Protein AF-A0A4P9W0Y9-F1 (afdb_monomer_lite)

Structure (mmCIF, N/CA/C/O backbone):
data_AF-A0A4P9W0Y9-F1
#
_entry.id   AF-A0A4P9W0Y9-F1
#
loop_
_atom_site.group_PDB
_atom_site.id
_atom_site.type_symbol
_atom_site.label_atom_id
_atom_site.label_alt_id
_atom_site.label_comp_id
_atom_site.label_asym_id
_atom_site.label_entity_id
_atom_site.label_seq_id
_atom_site.pdbx_PDB_ins_code
_atom_site.Cartn_x
_atom_site.Cartn_y
_atom_site.Cartn_z
_atom_site.occupancy
_atom_site.B_iso_or_equiv
_atom_site.auth_seq_id
_atom_site.auth_comp_id
_atom_site.auth_asym_id
_atom_site.auth_atom_id
_atom_site.pdbx_PDB_model_num
ATOM 1 N N . MET A 1 1 ? -17.811 -5.560 20.578 1.00 63.72 1 MET A N 1
ATOM 2 C CA . MET A 1 1 ? -18.167 -4.157 20.887 1.00 63.72 1 MET A CA 1
ATOM 3 C C . MET A 1 1 ? -17.245 -3.678 21.987 1.00 63.72 1 MET A C 1
ATOM 5 O O . MET A 1 1 ? -17.112 -4.399 22.968 1.00 63.72 1 MET A O 1
ATOM 9 N N . ALA A 1 2 ? -16.606 -2.527 21.801 1.00 74.81 2 ALA A N 1
ATOM 10 C CA . ALA A 1 2 ? -15.690 -1.937 22.777 1.00 74.81 2 ALA A CA 1
ATOM 11 C C . ALA A 1 2 ? -16.352 -0.726 23.448 1.00 74.81 2 ALA A C 1
ATOM 13 O O . ALA A 1 2 ? -17.128 -0.011 22.804 1.00 74.81 2 ALA A O 1
ATOM 14 N N . SER A 1 3 ? -16.087 -0.520 24.737 1.00 77.88 3 SER A N 1
ATOM 15 C CA . SER A 1 3 ? -16.470 0.711 25.436 1.00 77.88 3 SER A CA 1
ATOM 16 C C . SER A 1 3 ? -15.472 1.839 25.148 1.00 77.88 3 SER A C 1
ATOM 18 O O . SER A 1 3 ? -14.355 1.589 24.696 1.00 77.88 3 SER A O 1
ATOM 20 N N . ASN A 1 4 ? -15.838 3.083 25.466 1.00 73.31 4 ASN A N 1
ATOM 21 C CA . ASN A 1 4 ? -14.920 4.226 25.373 1.00 73.31 4 ASN A CA 1
ATOM 22 C C . ASN A 1 4 ? -13.627 4.036 26.175 1.00 73.31 4 ASN A C 1
ATOM 24 O O . ASN A 1 4 ? -12.556 4.416 25.707 1.00 73.31 4 ASN A O 1
ATOM 28 N N . ALA A 1 5 ? -13.721 3.422 27.358 1.00 76.19 5 ALA A N 1
ATOM 29 C CA . ALA A 1 5 ? -12.563 3.096 28.186 1.00 76.19 5 ALA A CA 1
ATOM 30 C C . ALA A 1 5 ? -11.637 2.088 27.504 1.00 76.19 5 ALA A C 1
ATOM 32 O O . ALA A 1 5 ? -10.424 2.288 27.505 1.00 76.19 5 ALA A O 1
ATOM 33 N N . ASP A 1 6 ? -12.203 1.069 26.854 1.00 78.75 6 ASP A N 1
ATOM 34 C CA . ASP A 1 6 ? -11.417 0.075 26.119 1.00 78.75 6 ASP A CA 1
ATOM 35 C C . ASP A 1 6 ? -10.697 0.713 24.923 1.00 78.75 6 ASP A C 1
ATOM 37 O O . ASP A 1 6 ? -9.508 0.477 24.715 1.00 78.75 6 ASP A O 1
ATOM 41 N N . VAL A 1 7 ? -11.394 1.561 24.157 1.00 73.25 7 VAL A N 1
ATOM 42 C CA . VAL A 1 7 ? -10.823 2.246 22.983 1.00 73.25 7 VAL A CA 1
ATOM 43 C C . VAL A 1 7 ? -9.736 3.241 23.396 1.00 73.25 7 VAL A C 1
ATOM 45 O O . VAL A 1 7 ? -8.671 3.277 22.778 1.00 73.25 7 VAL A O 1
ATOM 48 N N . ALA A 1 8 ? -9.962 4.023 24.453 1.00 76.12 8 ALA A N 1
ATOM 49 C CA . ALA A 1 8 ? -8.981 4.974 24.972 1.00 76.12 8 ALA A CA 1
ATOM 50 C C . ALA A 1 8 ? -7.718 4.271 25.482 1.00 76.12 8 ALA A C 1
ATOM 52 O O . ALA A 1 8 ? -6.606 4.682 25.156 1.00 76.12 8 ALA A O 1
ATOM 53 N N . ALA A 1 9 ? -7.884 3.176 26.228 1.00 77.62 9 ALA A N 1
ATOM 54 C CA . ALA A 1 9 ? -6.766 2.393 26.742 1.00 77.62 9 ALA A CA 1
ATOM 55 C C . ALA A 1 9 ? -5.921 1.773 25.616 1.00 77.62 9 ALA A C 1
ATOM 57 O O . ALA A 1 9 ? -4.702 1.706 25.735 1.00 77.62 9 ALA A O 1
ATOM 58 N N . GLN A 1 10 ? -6.552 1.350 24.516 1.00 78.12 10 GLN A N 1
ATOM 59 C CA . GLN A 1 10 ? -5.862 0.718 23.385 1.00 78.12 10 GLN A CA 1
ATOM 60 C C . GLN A 1 10 ? -5.198 1.714 22.430 1.00 78.12 10 GLN A C 1
ATOM 62 O O . GLN A 1 10 ? -4.187 1.385 21.816 1.00 78.12 10 GLN A O 1
ATOM 67 N N . THR A 1 11 ? -5.760 2.913 22.277 1.00 75.50 11 THR A N 1
ATOM 68 C CA . THR A 1 11 ? -5.254 3.923 21.330 1.00 75.50 11 THR A CA 1
ATOM 69 C C . THR A 1 11 ? -4.395 5.000 21.991 1.00 75.50 11 THR A C 1
ATOM 71 O O . THR A 1 11 ? -3.759 5.784 21.292 1.00 75.50 11 THR A O 1
ATOM 74 N N . GLY A 1 12 ? -4.394 5.081 23.326 1.00 75.62 12 GLY A N 1
ATOM 75 C CA . GLY A 1 12 ? -3.785 6.186 24.071 1.00 75.62 12 GLY A CA 1
ATOM 76 C C . GLY A 1 12 ? -4.521 7.519 23.895 1.00 75.62 12 GLY A C 1
ATOM 77 O O . GLY A 1 12 ? -4.052 8.550 24.377 1.00 75.62 12 GLY A O 1
ATOM 78 N N . ALA A 1 13 ? -5.670 7.523 23.211 1.00 73.12 13 ALA A N 1
ATOM 79 C CA . ALA A 1 13 ? -6.476 8.717 23.043 1.00 73.12 13 ALA A CA 1
ATOM 80 C C . ALA A 1 13 ? -7.096 9.129 24.382 1.00 73.12 13 ALA A C 1
ATOM 82 O O . ALA A 1 13 ? -7.569 8.301 25.164 1.00 73.12 13 ALA A O 1
ATOM 83 N N . LEU A 1 14 ? -7.133 10.438 24.636 1.00 68.88 14 LEU A N 1
ATOM 84 C CA . LEU A 1 14 ? -7.805 10.971 25.813 1.00 68.88 14 LEU A CA 1
ATOM 85 C C . LEU A 1 14 ? -9.282 10.565 25.775 1.00 68.88 14 LEU A C 1
ATOM 87 O O . LEU A 1 14 ? -9.993 10.882 24.822 1.00 68.88 14 LEU A O 1
ATOM 91 N N . LEU A 1 15 ? -9.755 9.932 26.851 1.00 64.31 15 LEU A N 1
ATOM 92 C CA . LEU A 1 15 ? -11.164 9.572 27.050 1.00 64.31 15 LEU A CA 1
ATOM 93 C C . LEU A 1 15 ? -12.114 10.735 26.728 1.00 64.31 15 LEU A C 1
ATOM 95 O O . LEU A 1 15 ? -13.162 10.528 26.132 1.00 64.31 15 LEU A O 1
ATOM 99 N N . GLN A 1 16 ? -11.719 11.969 27.056 1.00 62.56 16 GLN A N 1
ATOM 100 C CA . GLN A 1 16 ? -12.485 13.180 26.751 1.00 62.56 16 GLN A CA 1
ATOM 101 C C . GLN A 1 16 ? -12.609 13.476 25.248 1.00 62.56 16 GLN A C 1
ATOM 103 O O . GLN A 1 16 ? -13.644 13.982 24.825 1.00 62.56 16 GLN A O 1
ATOM 108 N N . LEU A 1 17 ? -11.599 13.149 24.435 1.00 63.00 17 LEU A N 1
ATOM 109 C CA . LEU A 1 17 ? -11.653 13.309 22.978 1.00 63.00 17 LEU A CA 1
ATOM 110 C C . LEU A 1 17 ? -12.582 12.268 22.345 1.00 63.00 17 LEU A C 1
ATOM 112 O O . LEU A 1 17 ? -13.358 12.619 21.462 1.00 63.00 17 LEU A O 1
ATOM 116 N N . ILE A 1 18 ? -12.574 11.030 22.848 1.00 63.50 18 ILE A N 1
ATOM 117 C CA . ILE A 1 18 ? -13.493 9.964 22.410 1.00 63.50 18 ILE A CA 1
ATOM 118 C C . ILE A 1 18 ? -14.933 10.257 22.865 1.00 63.50 18 ILE A C 1
ATOM 120 O O . ILE A 1 18 ? -15.872 10.096 22.094 1.00 63.50 18 ILE A O 1
ATOM 124 N N . HIS A 1 19 ? -15.110 10.741 24.099 1.00 58.03 19 HIS A N 1
ATOM 125 C CA . HIS A 1 19 ? -16.409 11.162 24.638 1.00 58.03 19 HIS A CA 1
ATOM 126 C C . HIS A 1 19 ? -16.946 12.429 23.980 1.00 58.03 19 HIS A C 1
ATOM 128 O O . HIS A 1 19 ? -18.141 12.718 24.084 1.00 58.03 19 HIS A O 1
ATOM 134 N N . SER A 1 20 ? -16.084 13.227 23.343 1.00 55.69 20 SER A N 1
ATOM 135 C CA . SER A 1 20 ? -16.553 14.394 22.623 1.00 55.69 20 SER A CA 1
ATOM 136 C C . SER A 1 20 ? -17.424 13.901 21.471 1.00 55.69 20 SER A C 1
ATOM 138 O O . SER A 1 20 ? -16.954 13.312 20.500 1.00 55.69 20 SER A O 1
ATOM 140 N N . ARG A 1 21 ? -18.731 14.153 21.593 1.00 54.84 21 ARG A N 1
ATOM 141 C CA . ARG A 1 21 ? -19.737 13.885 20.557 1.00 54.84 21 ARG A CA 1
ATOM 142 C C . ARG A 1 21 ? -19.266 14.389 19.189 1.00 54.84 21 ARG A C 1
ATOM 144 O O . ARG A 1 21 ? -19.590 13.791 18.181 1.00 54.84 21 ARG A O 1
ATOM 151 N N . TRP A 1 22 ? -18.428 15.426 19.182 1.00 52.62 22 TRP A N 1
ATOM 152 C CA . TRP A 1 22 ? -17.752 15.991 18.026 1.00 52.62 22 TRP A CA 1
ATOM 153 C C . TRP A 1 22 ? -16.790 15.050 17.312 1.00 52.62 22 TRP A C 1
ATOM 155 O O . TRP A 1 22 ? -16.801 15.101 16.098 1.00 52.62 22 TRP A O 1
ATOM 165 N N . LEU A 1 23 ? -15.988 14.202 17.966 1.00 58.97 23 LEU A N 1
ATOM 166 C CA . LEU A 1 23 ? -15.065 13.295 17.259 1.00 58.97 23 LEU A CA 1
ATOM 167 C C . LEU A 1 23 ? -15.833 12.149 16.581 1.00 58.97 23 LEU A C 1
ATOM 169 O O . LEU A 1 23 ? -15.599 11.848 15.417 1.00 58.97 23 LEU A O 1
ATOM 173 N N . VAL A 1 24 ? -16.821 11.579 17.275 1.00 56.53 24 VAL A N 1
ATOM 174 C CA . VAL A 1 24 ? -17.713 10.533 16.739 1.00 56.53 24 VAL A CA 1
ATOM 175 C C . VAL A 1 24 ? -18.667 11.097 15.672 1.00 56.53 24 VAL A C 1
ATOM 177 O O . VAL A 1 24 ? -18.877 10.461 14.644 1.00 56.53 24 VAL A O 1
ATOM 180 N N . GLN A 1 25 ? -19.191 12.317 15.853 1.00 53.44 25 GLN A N 1
ATOM 181 C CA . GLN A 1 25 ? -20.011 13.011 14.845 1.00 53.44 25 GLN A CA 1
ATOM 182 C C . GLN A 1 25 ? -19.191 13.678 13.734 1.00 53.44 25 GLN A C 1
ATOM 184 O O . GLN A 1 25 ? -19.744 13.991 12.693 1.00 53.44 25 GLN A O 1
ATOM 189 N N . SER A 1 26 ? -17.891 13.929 13.891 1.00 54.44 26 SER A N 1
ATOM 190 C CA . SER A 1 26 ? -17.035 14.343 12.761 1.00 54.44 26 SER A CA 1
ATOM 191 C C . SER A 1 26 ? -16.503 13.134 11.996 1.00 54.44 26 SER A C 1
ATOM 193 O O . SER A 1 26 ? -16.325 13.223 10.786 1.00 54.44 26 SER A O 1
ATOM 195 N N . LEU A 1 27 ? -16.434 11.963 12.642 1.00 56.47 27 LEU A N 1
ATOM 196 C CA . LEU A 1 27 ? -16.410 10.642 12.004 1.00 56.47 27 LEU A CA 1
ATOM 197 C C . LEU A 1 27 ? -17.764 10.253 11.360 1.00 56.47 27 LEU A C 1
ATOM 199 O O . LEU A 1 27 ? -17.958 9.081 11.038 1.00 56.47 27 LEU A O 1
ATOM 203 N N . HIS A 1 28 ? -18.667 11.214 11.086 1.00 48.75 28 HIS A N 1
ATOM 204 C CA . HIS A 1 28 ? -19.913 11.090 10.291 1.00 48.75 28 HIS A CA 1
ATOM 205 C C . HIS A 1 28 ? -19.711 10.605 8.832 1.00 48.75 28 HIS A C 1
ATOM 207 O O . HIS A 1 28 ? -20.524 10.865 7.950 1.00 48.75 28 HIS A O 1
ATOM 213 N N . ALA A 1 29 ? -18.660 9.843 8.554 1.00 58.34 29 ALA A N 1
ATOM 214 C CA . ALA A 1 29 ? -18.481 9.073 7.334 1.00 58.34 29 ALA A CA 1
ATOM 215 C C . ALA A 1 29 ? -19.068 7.651 7.457 1.00 58.34 29 ALA A C 1
ATOM 217 O O . ALA A 1 29 ? -18.571 6.729 6.812 1.00 58.34 29 ALA A O 1
ATOM 218 N N . ASP A 1 30 ? -20.104 7.444 8.285 1.00 73.94 30 ASP A N 1
ATOM 219 C CA . ASP A 1 30 ? -20.763 6.142 8.477 1.00 73.94 30 ASP A CA 1
ATOM 220 C C . ASP A 1 30 ? -19.795 5.004 8.862 1.00 73.94 30 ASP A C 1
ATOM 222 O O . ASP A 1 30 ? -20.097 3.851 8.584 1.00 73.94 30 ASP A O 1
ATOM 226 N N . THR A 1 31 ? -18.612 5.253 9.433 1.00 79.38 31 THR A N 1
ATOM 227 C CA . THR A 1 31 ? -17.597 4.199 9.664 1.00 79.38 31 THR A CA 1
ATOM 228 C C . THR A 1 31 ? -17.769 3.473 10.998 1.00 79.38 31 THR A C 1
ATOM 230 O O . THR A 1 31 ? -17.453 2.289 11.107 1.00 79.38 31 THR A O 1
ATOM 233 N N . VAL A 1 32 ? -18.314 4.142 12.011 1.00 80.38 32 VAL A N 1
ATOM 234 C CA . VAL A 1 32 ? -18.520 3.582 13.352 1.00 80.38 32 VAL A CA 1
ATOM 235 C C . VAL A 1 32 ? -19.980 3.758 13.755 1.00 80.38 32 VAL A C 1
ATOM 237 O O . VAL A 1 32 ? -20.573 4.807 13.524 1.00 80.38 32 VAL A O 1
ATOM 240 N N . VAL A 1 33 ? -20.557 2.722 14.362 1.00 80.69 33 VAL A N 1
ATOM 241 C CA . VAL A 1 33 ? -21.915 2.725 14.909 1.00 80.69 33 VAL A CA 1
ATOM 242 C C . VAL A 1 33 ? -21.835 2.720 16.429 1.00 80.69 33 VAL A C 1
ATOM 244 O O . VAL A 1 33 ? -21.236 1.815 17.024 1.00 80.69 33 VAL A O 1
ATOM 247 N N . GLU A 1 34 ? -22.452 3.725 17.044 1.00 80.12 34 GLU A N 1
ATOM 248 C CA . GLU A 1 34 ? -22.642 3.821 18.489 1.00 80.12 34 GLU A CA 1
ATOM 249 C C . GLU A 1 34 ? -23.993 3.208 18.881 1.00 80.12 34 GLU A C 1
ATOM 251 O O . GLU A 1 34 ? -25.033 3.516 18.301 1.00 80.12 34 GLU A O 1
ATOM 256 N N . SER A 1 35 ? -23.971 2.314 19.865 1.00 78.81 35 SER A N 1
ATOM 257 C CA . SER A 1 35 ? -25.174 1.756 20.491 1.00 78.81 35 SER A CA 1
ATOM 258 C C . SER A 1 35 ? -25.701 2.659 21.610 1.00 78.81 35 SER A C 1
ATOM 260 O O . SER A 1 35 ? -24.960 3.463 22.171 1.00 78.81 35 SER A O 1
ATOM 262 N N . GLU A 1 36 ? -26.949 2.439 22.031 1.00 74.12 36 GLU A N 1
ATOM 263 C CA . GLU A 1 36 ? -27.591 3.176 23.136 1.00 74.12 36 GLU A CA 1
ATOM 264 C C . GLU A 1 36 ? -26.801 3.143 24.461 1.00 74.12 36 GLU A C 1
ATOM 266 O O . GLU A 1 36 ? -26.959 4.022 25.304 1.00 74.12 36 GLU A O 1
ATOM 271 N N . CYS A 1 37 ? -25.914 2.159 24.647 1.00 76.75 37 CYS A N 1
ATOM 272 C CA . CYS A 1 37 ? -25.069 2.023 25.834 1.00 76.75 37 CYS A CA 1
ATOM 273 C C . CYS A 1 37 ? -23.657 2.625 25.677 1.00 76.75 37 CYS A C 1
ATOM 275 O O . CYS A 1 37 ? -22.751 2.187 26.387 1.00 76.75 37 CYS A O 1
ATOM 277 N N . GLN A 1 38 ? -23.430 3.555 24.739 1.00 73.75 38 GLN A N 1
ATOM 278 C CA . GLN A 1 38 ? -22.105 4.146 24.455 1.00 73.75 38 GLN A CA 1
ATOM 279 C C . GLN A 1 38 ? -21.030 3.097 24.120 1.00 73.75 38 GLN A C 1
ATOM 281 O O . GLN A 1 38 ? -19.853 3.222 24.470 1.00 73.75 38 GLN A O 1
ATOM 286 N N . LYS A 1 39 ? -21.448 2.006 23.471 1.00 75.94 39 LYS A N 1
ATOM 287 C CA . LYS A 1 39 ? -20.530 1.005 22.912 1.00 75.94 39 LYS A CA 1
ATOM 288 C C . LYS A 1 39 ? -20.425 1.183 21.413 1.00 75.94 39 LYS A C 1
ATOM 290 O O . LYS A 1 39 ? -21.443 1.411 20.760 1.00 75.94 39 LYS A O 1
ATOM 295 N N . PHE A 1 40 ? -19.226 0.965 20.888 1.00 77.69 40 PHE A N 1
ATOM 296 C CA . PHE A 1 40 ? -18.906 1.178 19.484 1.00 77.69 40 PHE A CA 1
ATOM 297 C C . PHE A 1 40 ? -18.690 -0.146 18.750 1.00 77.69 40 PHE A C 1
ATOM 299 O O . PHE A 1 40 ? -18.180 -1.138 19.297 1.00 77.69 40 PHE A O 1
ATOM 306 N N . SER A 1 41 ? -19.092 -0.148 17.485 1.00 81.56 41 SER A N 1
ATOM 307 C CA . SER A 1 41 ? -18.859 -1.222 16.521 1.00 81.56 41 SER A CA 1
ATOM 308 C C . SER A 1 41 ? -18.527 -0.639 15.152 1.00 81.56 41 SER A C 1
ATOM 310 O O . SER A 1 41 ? -18.913 0.487 14.850 1.00 81.56 41 SER A O 1
ATOM 312 N N . LEU A 1 42 ? -17.797 -1.391 14.329 1.00 84.56 42 LEU A N 1
ATOM 313 C CA . LEU A 1 42 ? -17.543 -0.991 12.948 1.00 84.56 42 LEU A CA 1
ATOM 314 C C . LEU A 1 42 ? -18.812 -1.178 12.116 1.00 84.56 42 LEU A C 1
ATOM 316 O O . LEU A 1 42 ? -19.502 -2.189 12.243 1.00 84.56 42 LEU A O 1
ATOM 320 N N . SER A 1 43 ? -19.096 -0.216 11.244 1.00 85.94 43 SER A N 1
ATOM 321 C CA . SER A 1 43 ? -20.068 -0.401 10.169 1.00 85.94 43 SER A CA 1
ATOM 322 C C . SER A 1 43 ? -19.455 -1.203 9.012 1.00 85.94 43 SER A C 1
ATOM 324 O O . SER A 1 43 ? -18.256 -1.484 9.003 1.00 85.94 43 SER A O 1
ATOM 326 N N . ALA A 1 44 ? -20.240 -1.466 7.963 1.00 85.00 44 ALA A N 1
ATOM 327 C CA . ALA A 1 44 ? -19.715 -2.002 6.706 1.00 85.00 44 ALA A CA 1
ATOM 328 C C . ALA A 1 44 ? -18.589 -1.136 6.097 1.00 85.00 44 ALA A C 1
ATOM 330 O O . ALA A 1 44 ? -17.612 -1.677 5.589 1.00 85.00 44 ALA A O 1
ATOM 331 N N . LYS A 1 45 ? -18.679 0.199 6.187 1.00 85.38 45 LYS A N 1
ATOM 332 C CA . LYS A 1 45 ? -17.613 1.107 5.723 1.00 85.38 45 LYS A CA 1
ATOM 333 C C . LYS A 1 45 ? -16.421 1.115 6.679 1.00 85.38 45 LYS A C 1
ATOM 335 O O . LYS A 1 45 ? -15.285 1.176 6.231 1.00 85.38 45 LYS A O 1
ATOM 340 N N . GLY A 1 46 ? -16.664 1.017 7.987 1.00 85.38 46 GLY A N 1
ATOM 341 C CA . GLY A 1 46 ? -15.599 0.907 8.987 1.00 85.38 46 GLY A CA 1
ATOM 342 C C . GLY A 1 46 ? -14.779 -0.367 8.851 1.00 85.38 46 GLY A C 1
ATOM 343 O O . GLY A 1 46 ? -13.581 -0.343 9.116 1.00 85.38 46 GLY A O 1
ATOM 344 N N . LEU A 1 47 ? -15.395 -1.459 8.388 1.00 87.94 47 LEU A N 1
ATOM 345 C CA . LEU A 1 47 ? -14.678 -2.696 8.082 1.00 87.94 47 LEU A CA 1
ATOM 346 C C . LEU A 1 47 ? -13.615 -2.489 7.002 1.00 87.94 47 LEU A C 1
ATOM 348 O O . LEU A 1 47 ? -12.555 -3.084 7.122 1.00 87.94 47 LEU A O 1
ATOM 352 N N . LEU A 1 48 ? -13.821 -1.587 6.036 1.00 87.69 48 LEU A N 1
ATOM 353 C CA . LEU A 1 48 ? -12.793 -1.263 5.037 1.00 87.69 48 LEU A CA 1
ATOM 354 C C . LEU A 1 48 ? -11.539 -0.640 5.665 1.00 87.69 48 LEU A C 1
ATOM 356 O O . LEU A 1 48 ? -10.483 -0.662 5.055 1.00 87.69 48 LEU A O 1
ATOM 360 N N . LEU A 1 49 ? -11.620 -0.080 6.873 1.00 87.44 49 LEU A N 1
ATOM 361 C CA . LEU A 1 49 ? -10.465 0.476 7.588 1.00 87.44 49 LEU A CA 1
ATOM 362 C C . LEU A 1 49 ? -9.787 -0.556 8.501 1.00 87.44 49 LEU A C 1
ATOM 364 O O . LEU A 1 49 ? -8.814 -0.239 9.191 1.00 87.44 49 LEU A O 1
ATOM 368 N N . TYR A 1 50 ? -10.295 -1.788 8.539 1.00 87.06 50 TYR A N 1
ATOM 369 C CA . TYR A 1 50 ? -9.711 -2.854 9.333 1.00 87.06 50 TYR A CA 1
ATOM 370 C C . TYR A 1 50 ? -8.538 -3.490 8.588 1.00 87.06 50 TYR A C 1
ATOM 372 O O . TYR A 1 50 ? -8.686 -3.972 7.467 1.00 87.06 50 TYR A O 1
ATOM 380 N N . LYS A 1 51 ? -7.370 -3.527 9.240 1.00 82.19 51 LYS A N 1
ATOM 381 C CA . LYS A 1 51 ? -6.105 -3.978 8.638 1.00 82.19 51 LYS A CA 1
ATOM 382 C C . LYS A 1 51 ? -6.155 -5.386 8.021 1.00 82.19 51 LYS A C 1
ATOM 384 O O . LYS A 1 51 ? -5.430 -5.635 7.071 1.00 82.19 51 LYS A O 1
ATOM 389 N N . ASP A 1 52 ? -7.004 -6.273 8.543 1.00 79.94 52 ASP A N 1
ATOM 390 C CA . ASP A 1 52 ? -7.059 -7.683 8.135 1.00 79.94 52 ASP A CA 1
ATOM 391 C C . ASP A 1 52 ? -8.210 -7.966 7.143 1.00 79.94 52 ASP A C 1
ATOM 393 O O . ASP A 1 52 ? -8.578 -9.119 6.926 1.00 79.94 52 ASP A O 1
ATOM 397 N N . THR A 1 53 ? -8.807 -6.927 6.547 1.00 80.69 53 THR A N 1
ATOM 398 C CA . THR A 1 53 ? -9.770 -7.078 5.440 1.00 80.69 53 THR A CA 1
ATOM 399 C C . THR A 1 53 ? -9.086 -6.969 4.084 1.00 80.69 53 THR A C 1
ATOM 401 O O . THR A 1 53 ? -8.074 -6.290 3.934 1.00 80.69 53 THR A O 1
ATOM 404 N N . VAL A 1 54 ? -9.648 -7.642 3.077 1.00 75.12 54 VAL A N 1
ATOM 405 C CA . VAL A 1 54 ? -9.194 -7.551 1.686 1.00 75.12 54 VAL A CA 1
ATOM 406 C C . VAL A 1 54 ? -10.408 -7.216 0.809 1.00 75.12 54 VAL A C 1
ATOM 408 O O . VAL A 1 54 ? -11.342 -8.020 0.774 1.00 75.12 54 VAL A O 1
ATOM 411 N N . PRO A 1 55 ? -10.429 -6.058 0.119 1.00 78.25 55 PRO A N 1
ATOM 412 C CA . PRO A 1 55 ? -9.454 -4.966 0.208 1.00 78.25 55 PRO A CA 1
ATOM 413 C C . PRO A 1 55 ? -9.564 -4.186 1.533 1.00 78.25 55 PRO A C 1
ATOM 415 O O . PRO A 1 55 ? -10.658 -4.016 2.070 1.00 78.25 55 PRO A O 1
ATOM 418 N N . SER A 1 56 ? -8.435 -3.657 2.012 1.00 88.12 56 SER A N 1
ATOM 419 C CA . SER A 1 56 ? -8.373 -2.689 3.115 1.00 88.12 56 SER A CA 1
ATOM 420 C C . SER A 1 56 ? -8.005 -1.308 2.569 1.00 88.12 56 SER A C 1
ATOM 422 O O . SER A 1 56 ? -7.112 -1.169 1.742 1.00 88.12 56 SER A O 1
ATOM 424 N N . LEU A 1 57 ? -8.691 -0.277 3.051 1.00 89.31 57 LEU A N 1
ATOM 425 C CA . LEU A 1 57 ? -8.439 1.145 2.803 1.00 89.31 57 LEU A CA 1
ATOM 426 C C . LEU A 1 57 ? -7.617 1.798 3.917 1.00 89.31 57 LEU A C 1
ATOM 428 O O . LEU A 1 57 ? -7.346 2.997 3.856 1.00 89.31 57 LEU A O 1
ATOM 432 N N . ARG A 1 58 ? -7.238 1.043 4.955 1.00 90.75 58 ARG A N 1
ATOM 433 C CA . ARG A 1 58 ? -6.522 1.585 6.115 1.00 90.75 58 ARG A CA 1
ATOM 434 C C . ARG A 1 58 ? -5.246 2.309 5.702 1.00 90.75 58 ARG A C 1
ATOM 436 O O . ARG A 1 58 ? -5.035 3.448 6.105 1.00 90.75 58 ARG A O 1
ATOM 443 N N . ASP A 1 59 ? -4.405 1.644 4.918 1.00 91.25 59 ASP A N 1
ATOM 444 C CA . ASP A 1 59 ? -3.077 2.161 4.588 1.00 91.25 59 ASP A CA 1
ATOM 445 C C . ASP A 1 59 ? -3.163 3.289 3.557 1.00 91.25 59 ASP A C 1
ATOM 447 O O . ASP A 1 59 ? -2.394 4.243 3.633 1.00 91.25 59 ASP A O 1
ATOM 451 N N . VAL A 1 60 ? -4.178 3.256 2.684 1.00 91.06 60 VAL A N 1
ATOM 452 C CA . VAL A 1 60 ? -4.546 4.392 1.827 1.00 91.06 60 VAL A CA 1
ATOM 453 C C . VAL A 1 60 ? -4.878 5.614 2.679 1.00 91.06 60 VAL A C 1
ATOM 455 O O . VAL A 1 60 ? -4.267 6.663 2.506 1.00 91.06 60 VAL A O 1
ATOM 458 N N . LEU A 1 61 ? -5.792 5.476 3.644 1.00 89.75 61 LEU A N 1
ATOM 459 C CA . LEU A 1 61 ? -6.193 6.585 4.507 1.00 89.75 61 LEU A CA 1
ATOM 460 C C . LEU A 1 61 ? -5.003 7.136 5.303 1.00 89.75 61 LEU A C 1
ATOM 462 O O . LEU A 1 61 ? -4.824 8.345 5.380 1.00 89.75 61 LEU A O 1
ATOM 466 N N . LEU A 1 62 ? -4.172 6.261 5.871 1.00 90.12 62 LEU A N 1
ATOM 467 C CA . LEU A 1 62 ? -2.977 6.667 6.613 1.00 90.12 62 LEU A CA 1
ATOM 468 C C . LEU A 1 62 ? -1.937 7.361 5.725 1.00 90.12 62 LEU A C 1
ATOM 470 O O . LEU A 1 62 ? -1.267 8.277 6.193 1.00 90.12 62 LEU A O 1
ATOM 474 N N . CYS A 1 63 ? -1.800 6.952 4.464 1.00 90.19 63 CYS A N 1
ATOM 475 C CA . CYS A 1 63 ? -0.902 7.596 3.511 1.00 90.19 63 CYS A CA 1
ATOM 476 C C . CYS A 1 63 ? -1.423 8.983 3.097 1.00 90.19 63 CYS A C 1
ATOM 478 O O . CYS A 1 63 ? -0.669 9.955 3.132 1.00 90.19 63 CYS A O 1
ATOM 480 N N . GLU A 1 64 ? -2.708 9.094 2.750 1.00 88.75 64 GLU A N 1
ATOM 481 C CA . GLU A 1 64 ? -3.334 10.326 2.239 1.00 88.75 64 GLU A CA 1
ATOM 482 C C . GLU A 1 64 ? -3.575 11.381 3.330 1.00 88.75 64 GLU A C 1
ATOM 484 O O . GLU A 1 64 ? -3.356 12.572 3.111 1.00 88.75 64 GLU A O 1
ATOM 489 N N . GLU A 1 65 ? -3.974 10.956 4.529 1.00 86.25 65 GLU A N 1
ATOM 490 C CA . GLU A 1 65 ? -4.201 11.845 5.682 1.00 86.25 65 GLU A CA 1
ATOM 491 C C . GLU A 1 65 ? -2.971 11.955 6.593 1.00 86.25 65 GLU A C 1
ATOM 493 O O . GLU A 1 65 ? -2.967 12.690 7.587 1.00 86.25 65 GLU A O 1
ATOM 498 N N . GLY A 1 66 ? -1.910 11.221 6.256 1.00 84.00 66 GLY A N 1
ATOM 499 C CA . GLY A 1 66 ? -0.670 11.191 7.006 1.00 84.00 66 GLY A CA 1
ATOM 500 C C . GLY A 1 66 ? 0.088 12.522 6.978 1.00 84.00 66 GLY A C 1
ATOM 501 O O . GLY A 1 66 ? -0.184 13.409 6.157 1.00 84.00 66 GLY A O 1
ATOM 502 N N . PRO A 1 67 ? 1.106 12.672 7.847 1.00 81.94 67 PRO A N 1
ATOM 503 C CA . PRO A 1 67 ? 1.882 13.906 7.959 1.00 81.94 67 PRO A CA 1
ATOM 504 C C . PRO A 1 67 ? 2.492 14.372 6.633 1.00 81.94 67 PRO A C 1
ATOM 506 O O . PRO A 1 67 ? 2.533 15.574 6.371 1.00 81.94 67 PRO A O 1
ATOM 509 N N . LEU A 1 68 ? 2.929 13.433 5.784 1.00 79.69 68 LEU A N 1
ATOM 510 C CA . LEU A 1 68 ? 3.500 13.726 4.471 1.00 79.69 68 LEU A CA 1
ATOM 511 C C . LEU A 1 68 ? 2.492 14.461 3.579 1.00 79.69 68 LEU A C 1
ATOM 513 O O . LEU A 1 68 ? 2.712 15.621 3.230 1.00 79.69 68 LEU A O 1
ATOM 517 N N . CYS A 1 69 ? 1.372 13.816 3.249 1.00 83.31 69 CYS A N 1
ATOM 518 C CA . CYS A 1 69 ? 0.362 14.386 2.364 1.00 83.31 69 CYS A CA 1
ATOM 519 C C . CYS A 1 69 ? -0.245 15.666 2.940 1.00 83.31 69 CYS A C 1
ATOM 521 O O . CYS A 1 69 ? -0.332 16.665 2.224 1.00 83.31 69 CYS A O 1
ATOM 523 N N . ARG A 1 70 ? -0.559 15.706 4.242 1.00 83.75 70 ARG A N 1
ATOM 524 C CA . ARG A 1 70 ? -1.058 16.925 4.899 1.00 83.75 70 ARG A CA 1
ATOM 525 C C . ARG A 1 70 ? -0.087 18.101 4.755 1.00 83.75 70 ARG A C 1
ATOM 527 O O . ARG A 1 70 ? -0.518 19.216 4.461 1.00 83.75 70 ARG A O 1
ATOM 534 N N . THR A 1 71 ? 1.214 17.870 4.931 1.00 84.00 71 THR A N 1
ATOM 535 C CA . THR A 1 71 ? 2.223 18.929 4.773 1.00 84.00 71 THR A CA 1
ATOM 536 C C . THR A 1 71 ? 2.286 19.415 3.325 1.00 84.00 71 THR A C 1
ATOM 538 O O . THR A 1 71 ? 2.316 20.620 3.087 1.00 84.00 71 THR A O 1
ATOM 541 N N . LEU A 1 72 ? 2.216 18.510 2.346 1.00 83.31 72 LEU A N 1
ATOM 542 C CA . LEU A 1 72 ? 2.200 18.877 0.925 1.00 83.31 72 LEU A CA 1
ATOM 543 C C . LEU A 1 72 ? 0.956 19.678 0.535 1.00 83.31 72 LEU A C 1
ATOM 545 O O . LEU A 1 72 ? 1.068 20.666 -0.195 1.00 83.31 72 LEU A O 1
ATOM 549 N N . TRP A 1 73 ? -0.214 19.307 1.056 1.00 85.31 73 TRP A N 1
ATOM 550 C CA . TRP A 1 73 ? -1.467 20.017 0.801 1.00 85.31 73 TRP A CA 1
ATOM 551 C C . TRP A 1 73 ? -1.437 21.473 1.284 1.00 85.31 73 TRP A C 1
ATOM 553 O O . TRP A 1 73 ? -2.005 22.339 0.617 1.00 85.31 73 TRP A O 1
ATOM 563 N N . ASN A 1 74 ? -0.691 21.792 2.349 1.00 86.81 74 ASN A N 1
ATOM 564 C CA . ASN A 1 74 ? -0.498 23.181 2.794 1.00 86.81 74 ASN A CA 1
ATOM 565 C C . ASN A 1 74 ? 0.198 24.063 1.740 1.00 86.81 74 ASN A C 1
ATOM 567 O O . ASN A 1 74 ? 0.021 25.282 1.730 1.00 86.81 74 ASN A O 1
ATOM 571 N N . HIS A 1 75 ? 0.964 23.465 0.825 1.00 85.62 75 HIS A N 1
ATOM 572 C CA . HIS A 1 75 ? 1.649 24.178 -0.253 1.00 85.62 75 HIS A CA 1
ATOM 573 C C . HIS A 1 75 ? 0.837 24.251 -1.555 1.00 85.62 75 HIS A C 1
ATOM 575 O O . HIS A 1 75 ? 1.263 24.943 -2.486 1.00 85.62 75 HIS A O 1
ATOM 581 N N . LEU A 1 76 ? -0.349 23.628 -1.623 1.00 86.56 76 LEU A N 1
ATOM 582 C CA . LEU A 1 76 ? -1.208 23.637 -2.813 1.00 86.56 76 LEU A CA 1
ATOM 583 C C . LEU A 1 76 ? -1.468 25.052 -3.363 1.00 86.56 76 LEU A C 1
ATOM 585 O O . LEU A 1 76 ? -1.298 25.242 -4.569 1.00 86.56 76 LEU A O 1
ATOM 589 N N . PRO A 1 77 ? -1.803 26.080 -2.550 1.00 88.38 77 PRO A N 1
ATOM 590 C CA . PRO A 1 77 ? -2.053 27.416 -3.090 1.00 88.38 77 PRO A CA 1
ATOM 591 C C . PRO A 1 77 ? -0.843 28.009 -3.818 1.00 88.38 77 PRO A C 1
ATOM 593 O O . PRO A 1 77 ? -1.010 28.755 -4.781 1.00 88.38 77 PRO A O 1
ATOM 596 N N . LYS A 1 78 ? 0.380 27.690 -3.371 1.00 83.75 78 LYS A N 1
ATOM 597 C CA . LYS A 1 78 ? 1.613 28.139 -4.026 1.00 83.75 78 LYS A CA 1
ATOM 598 C C . LYS A 1 78 ? 1.817 27.395 -5.341 1.00 83.75 78 LYS A C 1
ATOM 600 O O . LYS A 1 78 ? 1.990 28.051 -6.359 1.00 83.75 78 LYS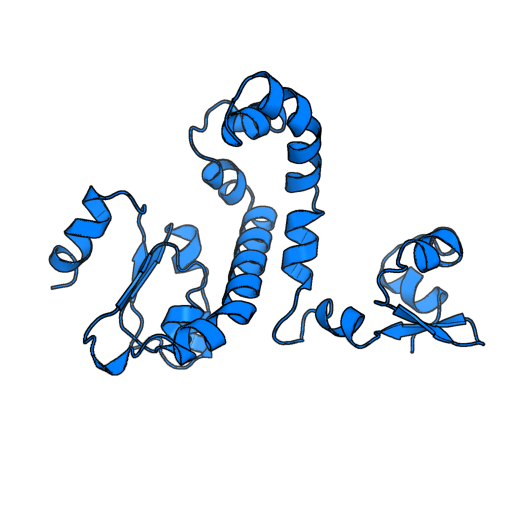 A O 1
ATOM 605 N N . VAL A 1 79 ? 1.717 26.065 -5.313 1.00 86.06 79 VAL A N 1
ATOM 606 C CA . VAL A 1 79 ? 1.819 25.178 -6.487 1.00 86.06 79 VAL A CA 1
ATOM 607 C C . VAL A 1 79 ? 0.875 25.627 -7.601 1.00 86.06 79 VAL A C 1
ATOM 609 O O . VAL A 1 79 ? 1.307 25.804 -8.736 1.00 86.06 79 VAL A O 1
ATOM 612 N N . VAL A 1 80 ? -0.393 25.893 -7.269 1.00 89.06 80 VAL A N 1
ATOM 613 C CA . VAL A 1 80 ? -1.408 26.350 -8.233 1.00 89.06 80 VAL A CA 1
ATOM 614 C C . VAL A 1 80 ? -1.052 27.716 -8.824 1.00 89.06 80 VAL A C 1
ATOM 616 O O . VAL A 1 80 ? -1.212 27.923 -10.022 1.00 89.06 80 VAL A O 1
ATOM 619 N N . LYS A 1 81 ? -0.548 28.651 -8.009 1.00 89.06 81 LYS A N 1
ATOM 620 C CA . LYS A 1 81 ? -0.179 29.999 -8.473 1.00 89.06 81 LYS A CA 1
ATOM 621 C C . LYS A 1 81 ? 1.057 30.009 -9.366 1.00 89.06 81 LYS A C 1
ATOM 623 O O . LYS A 1 81 ? 1.130 30.825 -10.277 1.00 89.06 81 LYS A O 1
ATOM 628 N N . THR A 1 82 ? 2.044 29.166 -9.074 1.00 86.06 82 THR A N 1
ATOM 629 C CA . THR A 1 82 ? 3.336 29.169 -9.774 1.00 86.06 82 THR A CA 1
ATOM 630 C C . THR A 1 82 ? 3.411 28.149 -10.905 1.00 86.06 82 THR A C 1
ATOM 632 O O . THR A 1 82 ? 4.356 28.195 -11.686 1.00 86.06 82 THR A O 1
ATOM 635 N N . GLY A 1 83 ? 2.463 27.210 -10.983 1.00 83.12 83 GLY A N 1
ATOM 636 C CA . GLY A 1 83 ? 2.543 26.058 -11.885 1.00 83.12 83 GLY A CA 1
ATOM 637 C C . GLY A 1 83 ? 3.692 25.103 -11.543 1.00 83.12 83 GLY A C 1
ATOM 638 O O . GLY A 1 83 ? 4.098 24.303 -12.382 1.00 83.12 83 GLY A O 1
ATOM 639 N N . SER A 1 84 ? 4.261 25.206 -10.336 1.00 78.88 84 SER A N 1
ATOM 640 C CA . SER A 1 84 ? 5.379 24.360 -9.906 1.00 78.88 84 SER A CA 1
ATOM 641 C C . SER A 1 84 ? 4.930 22.912 -9.689 1.00 78.88 84 SER A C 1
ATOM 643 O O . SER A 1 84 ? 3.748 22.637 -9.511 1.00 78.88 84 SER A O 1
ATOM 645 N N . SER A 1 85 ? 5.863 21.959 -9.698 1.00 72.56 85 SER A N 1
ATOM 646 C CA . SER A 1 85 ? 5.530 20.541 -9.531 1.00 72.56 85 SER A CA 1
ATOM 647 C C . SER A 1 85 ? 5.331 20.159 -8.056 1.00 72.56 85 SER A C 1
ATOM 649 O O . SER A 1 85 ? 5.691 20.904 -7.138 1.00 72.56 85 SER A O 1
ATOM 651 N N . LYS A 1 86 ? 4.817 18.943 -7.812 1.00 67.19 86 LYS A N 1
ATOM 652 C CA . LYS A 1 86 ? 4.792 18.332 -6.470 1.00 67.19 86 LYS A CA 1
ATOM 653 C C . LYS A 1 86 ? 6.187 18.270 -5.833 1.00 67.19 86 LYS A C 1
ATOM 655 O O . LYS A 1 86 ? 6.289 18.411 -4.620 1.00 67.19 86 LYS A O 1
ATOM 660 N N . VAL A 1 87 ? 7.248 18.108 -6.631 1.00 66.88 87 VAL A N 1
ATOM 661 C CA . VAL A 1 87 ? 8.640 18.102 -6.144 1.00 66.88 87 VAL A CA 1
ATOM 662 C C . VAL A 1 87 ? 8.982 19.442 -5.501 1.00 66.88 87 VAL A C 1
ATOM 664 O O . VAL A 1 87 ? 9.518 19.463 -4.403 1.00 66.88 87 VAL A O 1
ATOM 667 N N . THR A 1 88 ? 8.540 20.557 -6.084 1.00 69.12 88 THR A N 1
ATOM 66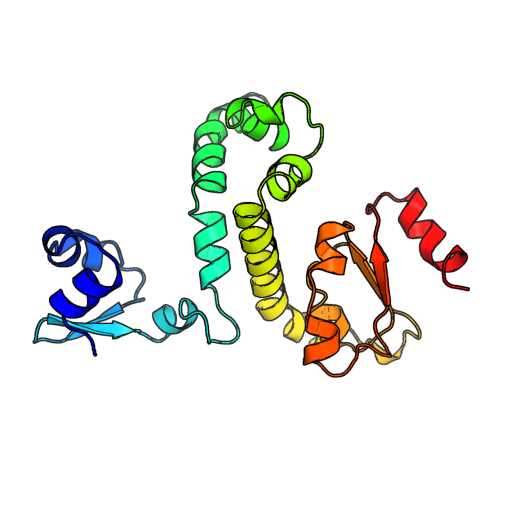8 C CA . THR A 1 88 ? 8.715 21.878 -5.469 1.00 69.12 88 THR A CA 1
ATOM 669 C C . THR A 1 88 ? 7.952 22.003 -4.149 1.00 69.12 88 THR A C 1
ATOM 671 O O . THR A 1 88 ? 8.478 22.564 -3.196 1.00 69.12 88 THR A O 1
ATOM 674 N N . ALA A 1 89 ? 6.735 21.459 -4.037 1.00 71.81 89 ALA A N 1
ATOM 675 C CA . ALA A 1 89 ? 6.028 21.428 -2.749 1.00 71.81 89 ALA A CA 1
ATOM 676 C C . ALA A 1 89 ? 6.796 20.614 -1.696 1.00 71.81 89 ALA A C 1
ATOM 678 O O . ALA A 1 89 ? 6.899 21.029 -0.545 1.00 71.81 89 ALA A O 1
ATOM 679 N N . MET A 1 90 ? 7.378 19.490 -2.113 1.00 73.75 90 MET A N 1
ATOM 680 C CA . MET A 1 90 ? 8.224 18.642 -1.280 1.00 73.75 90 MET A CA 1
ATOM 681 C C . MET A 1 90 ? 9.513 19.341 -0.833 1.00 73.75 90 MET A C 1
ATOM 683 O O . MET A 1 90 ? 9.819 19.298 0.351 1.00 73.75 90 MET A O 1
ATOM 687 N N . GLU A 1 91 ? 10.211 20.053 -1.720 1.00 72.38 91 GLU A N 1
ATOM 688 C CA . GLU A 1 91 ? 11.382 20.890 -1.389 1.00 72.38 91 GLU A CA 1
ATOM 689 C C . GLU A 1 91 ? 11.081 21.932 -0.307 1.00 72.38 91 GLU A C 1
ATOM 691 O O . GLU A 1 91 ? 11.945 22.271 0.496 1.00 72.38 91 GLU A O 1
ATOM 696 N N . HIS A 1 92 ? 9.855 22.457 -0.289 1.00 70.69 92 HIS A N 1
ATOM 697 C CA . HIS A 1 92 ? 9.435 23.464 0.686 1.00 70.69 92 HIS A CA 1
ATOM 698 C C . HIS A 1 92 ? 8.993 22.849 2.013 1.00 70.69 92 HIS A C 1
ATOM 700 O O . HIS A 1 92 ? 9.162 23.471 3.060 1.00 70.69 92 HIS A O 1
ATOM 706 N N . ALA A 1 93 ? 8.411 21.652 1.956 1.00 74.50 93 ALA A N 1
ATOM 707 C CA . ALA A 1 93 ? 7.930 20.913 3.113 1.00 74.50 93 ALA A CA 1
ATOM 708 C C . ALA A 1 93 ? 9.060 20.194 3.869 1.00 74.50 93 ALA A C 1
ATOM 710 O O . ALA A 1 93 ? 8.984 20.048 5.087 1.00 74.50 93 ALA A O 1
ATOM 711 N N . PHE A 1 94 ? 10.099 19.758 3.155 1.00 74.62 94 PHE A N 1
ATOM 712 C CA . PHE A 1 94 ? 11.158 18.890 3.665 1.00 74.62 94 PHE A CA 1
ATOM 713 C C . PHE A 1 94 ? 12.533 19.477 3.315 1.00 74.62 94 PHE A C 1
ATOM 715 O O . PHE A 1 94 ? 12.913 19.485 2.145 1.00 74.62 94 PHE A O 1
ATOM 722 N N . PRO A 1 95 ? 13.323 19.969 4.284 1.00 70.19 95 PRO A N 1
ATOM 723 C CA . PRO A 1 95 ? 14.652 20.527 4.014 1.00 70.19 95 PRO A CA 1
ATOM 724 C C . PRO A 1 95 ? 15.588 19.557 3.269 1.00 70.19 95 PRO A C 1
ATOM 726 O O . PRO A 1 95 ? 16.372 19.963 2.407 1.00 70.19 95 PRO A O 1
ATOM 729 N N . GLU A 1 96 ? 15.463 18.259 3.544 1.00 69.44 96 GLU A N 1
ATOM 730 C CA . GLU A 1 96 ? 16.194 17.170 2.892 1.00 69.44 96 GLU A CA 1
ATOM 731 C C . GLU A 1 96 ? 15.802 16.951 1.421 1.00 69.44 96 GLU A C 1
ATOM 733 O O . GLU A 1 96 ? 16.519 16.257 0.689 1.00 69.44 96 GLU A O 1
ATOM 738 N N . ALA A 1 97 ? 14.687 17.542 0.981 1.00 66.12 97 ALA A N 1
ATOM 739 C CA . ALA A 1 97 ? 14.210 17.476 -0.391 1.00 66.12 97 ALA A CA 1
ATOM 740 C C . ALA A 1 97 ? 14.919 18.464 -1.327 1.00 66.12 97 ALA A C 1
ATOM 742 O O . ALA A 1 97 ? 14.933 18.242 -2.530 1.00 66.12 97 ALA A O 1
ATOM 743 N N . SER A 1 98 ? 15.600 19.485 -0.794 1.00 61.44 98 SER A N 1
ATOM 744 C CA . SER A 1 98 ? 16.355 20.477 -1.586 1.00 61.44 98 SER A CA 1
ATOM 745 C C . SER A 1 98 ? 17.465 19.890 -2.476 1.00 61.44 98 SER A C 1
ATOM 747 O O . SER A 1 98 ? 17.976 20.570 -3.363 1.00 61.44 98 SER A O 1
ATOM 749 N N . THR A 1 99 ? 17.846 18.630 -2.248 1.00 61.84 99 THR A N 1
ATOM 750 C CA . THR A 1 99 ? 18.883 17.914 -3.009 1.00 61.84 99 THR A CA 1
ATOM 751 C C . THR A 1 99 ? 18.331 16.843 -3.949 1.00 61.84 99 THR A C 1
ATOM 753 O O . THR A 1 99 ? 19.106 16.266 -4.713 1.00 61.84 99 THR A O 1
ATOM 756 N N . THR A 1 100 ? 17.024 16.557 -3.918 1.00 63.59 100 THR A N 1
ATOM 757 C CA . THR A 1 100 ? 16.429 15.525 -4.774 1.00 63.59 100 THR A CA 1
ATOM 758 C C . THR A 1 100 ? 15.692 16.121 -5.969 1.00 63.59 100 THR A C 1
ATOM 760 O O . THR A 1 100 ? 15.061 17.167 -5.887 1.00 63.59 100 THR A O 1
ATOM 763 N N . LYS A 1 101 ? 15.757 15.415 -7.102 1.00 65.25 101 LYS A N 1
ATOM 764 C CA . LYS A 1 101 ? 14.960 15.703 -8.302 1.00 65.25 101 LYS A CA 1
ATOM 765 C C . LYS A 1 101 ? 13.677 14.865 -8.363 1.00 65.25 101 LYS A C 1
ATOM 767 O O . LYS A 1 101 ? 12.905 15.014 -9.308 1.00 65.25 101 LYS A O 1
ATOM 772 N N . ASN A 1 102 ? 13.466 13.969 -7.397 1.00 73.50 102 ASN A N 1
ATOM 773 C CA . ASN A 1 102 ? 12.444 12.936 -7.430 1.00 73.50 102 ASN A CA 1
ATOM 774 C C . ASN A 1 102 ? 11.697 12.832 -6.089 1.00 73.50 102 ASN A C 1
ATOM 776 O O . ASN A 1 102 ? 12.289 12.655 -5.029 1.00 73.50 102 ASN A O 1
ATOM 780 N N . ALA A 1 103 ? 10.367 12.868 -6.158 1.00 73.88 103 ALA A N 1
ATOM 781 C CA . ALA A 1 103 ? 9.473 12.618 -5.032 1.00 73.88 103 ALA A CA 1
ATOM 782 C C . ALA A 1 103 ? 9.789 11.314 -4.282 1.00 73.88 103 ALA A C 1
ATOM 784 O O . ALA A 1 103 ? 9.717 11.266 -3.054 1.00 73.88 103 ALA A O 1
ATOM 785 N N . PHE A 1 104 ? 10.145 10.263 -5.026 1.00 79.19 104 PHE A N 1
ATOM 786 C CA . PHE A 1 104 ? 10.390 8.942 -4.461 1.00 79.19 104 PHE A CA 1
ATOM 787 C C . PHE A 1 104 ? 11.607 8.916 -3.540 1.00 79.19 104 PHE A C 1
ATOM 789 O O . PHE A 1 104 ? 11.545 8.236 -2.527 1.00 79.19 104 PHE A O 1
ATOM 796 N N . ASP A 1 105 ? 12.644 9.722 -3.784 1.00 79.44 105 ASP A N 1
ATOM 797 C CA . ASP A 1 105 ? 13.823 9.761 -2.907 1.00 79.44 105 ASP A CA 1
ATOM 798 C C . ASP A 1 105 ? 13.459 10.217 -1.486 1.00 79.44 105 ASP A C 1
ATOM 800 O O . ASP A 1 105 ? 14.089 9.828 -0.510 1.00 79.44 105 ASP A O 1
ATOM 804 N N . ILE A 1 106 ? 12.440 11.066 -1.347 1.00 78.75 106 ILE A N 1
ATOM 805 C CA . ILE A 1 106 ? 11.957 11.548 -0.044 1.00 78.75 106 ILE A CA 1
ATOM 806 C C . ILE A 1 106 ? 11.130 10.472 0.656 1.00 78.75 106 ILE A C 1
ATOM 808 O O . ILE A 1 106 ? 11.111 10.403 1.886 1.00 78.75 106 ILE A O 1
ATOM 812 N N . ILE A 1 107 ? 10.427 9.654 -0.125 1.00 83.06 107 ILE A N 1
ATOM 813 C CA . ILE A 1 107 ? 9.632 8.535 0.373 1.00 83.06 107 ILE A CA 1
ATOM 814 C C . ILE A 1 107 ? 10.558 7.405 0.830 1.00 83.06 107 ILE A C 1
ATOM 816 O O . ILE A 1 107 ? 10.384 6.905 1.934 1.00 83.06 107 ILE A O 1
ATOM 820 N N . THR A 1 108 ? 11.569 7.049 0.033 1.00 82.62 108 THR A N 1
ATOM 821 C CA . THR A 1 108 ? 12.475 5.918 0.291 1.00 82.62 108 THR A CA 1
ATOM 822 C C . THR A 1 108 ? 13.566 6.204 1.322 1.00 82.62 108 THR A C 1
ATOM 824 O O . THR A 1 108 ? 14.094 5.268 1.916 1.00 82.62 108 THR A O 1
ATOM 827 N N . LYS A 1 109 ? 13.884 7.478 1.597 1.00 82.44 109 LYS A N 1
ATOM 828 C CA . LYS A 1 109 ? 14.820 7.873 2.671 1.00 82.44 109 LYS A CA 1
ATOM 829 C C . LYS A 1 109 ? 14.341 7.503 4.076 1.00 82.44 109 LYS A C 1
ATOM 831 O O . LYS A 1 109 ? 15.170 7.373 4.973 1.00 82.44 109 LYS A O 1
ATOM 836 N N . ASP A 1 110 ? 13.033 7.369 4.271 1.00 84.88 110 ASP A N 1
ATOM 837 C CA . ASP A 1 110 ? 12.434 7.000 5.548 1.00 84.88 110 ASP A CA 1
ATOM 838 C C . ASP A 1 110 ? 11.730 5.644 5.413 1.00 84.88 110 ASP A C 1
ATOM 840 O O . ASP A 1 110 ? 10.878 5.435 4.544 1.00 84.88 110 ASP A O 1
ATOM 844 N N . LYS A 1 111 ? 12.122 4.692 6.262 1.00 87.56 111 LYS A N 1
ATOM 845 C CA . LYS A 1 111 ? 11.627 3.317 6.182 1.00 87.56 111 LYS A CA 1
ATOM 846 C C . LYS A 1 111 ? 10.130 3.224 6.490 1.00 87.56 111 LYS A C 1
ATOM 848 O O . LYS A 1 111 ? 9.407 2.551 5.769 1.00 87.56 111 LYS A O 1
ATOM 853 N N . GLU A 1 112 ? 9.660 3.909 7.527 1.00 88.62 112 GLU A N 1
ATOM 854 C CA . GLU A 1 112 ? 8.248 3.869 7.924 1.00 88.62 112 GLU A CA 1
ATOM 855 C C . GLU A 1 112 ? 7.363 4.495 6.837 1.00 88.62 112 GLU A C 1
ATOM 857 O O . GLU A 1 112 ? 6.315 3.960 6.471 1.00 88.62 112 GLU A O 1
ATOM 862 N N . ARG A 1 113 ? 7.828 5.600 6.251 1.00 86.75 113 ARG A N 1
ATOM 863 C CA . ARG A 1 113 ? 7.162 6.290 5.144 1.00 86.75 113 ARG A CA 1
ATOM 864 C C . ARG A 1 113 ? 7.087 5.432 3.887 1.00 86.75 113 ARG A C 1
ATOM 866 O O . ARG A 1 113 ? 6.036 5.395 3.252 1.00 86.75 113 ARG A O 1
ATOM 873 N N . SER A 1 114 ? 8.182 4.776 3.511 1.00 88.75 114 SER A N 1
ATOM 874 C CA . SER A 1 114 ? 8.212 3.907 2.330 1.00 88.75 114 SER A CA 1
ATOM 875 C C . SER A 1 114 ? 7.351 2.663 2.516 1.00 88.75 114 SER A C 1
ATOM 877 O O . SER A 1 114 ? 6.562 2.353 1.628 1.00 88.75 114 SER A O 1
ATOM 879 N N . GLU A 1 115 ? 7.401 2.014 3.680 1.00 89.94 115 GLU A N 1
ATOM 880 C CA . GLU A 1 115 ? 6.523 0.882 4.002 1.00 89.94 115 GLU A CA 1
ATOM 881 C C . GLU A 1 115 ? 5.042 1.276 3.930 1.00 89.94 115 GLU A C 1
ATOM 883 O O . GLU A 1 115 ? 4.248 0.571 3.302 1.00 89.94 115 GLU A O 1
ATOM 888 N N . LEU A 1 116 ? 4.671 2.427 4.503 1.00 89.81 116 LEU A N 1
ATOM 889 C CA . LEU A 1 116 ? 3.301 2.936 4.433 1.00 89.81 116 LEU A CA 1
ATOM 890 C C . LEU A 1 116 ? 2.878 3.246 2.991 1.00 89.81 116 LEU A C 1
ATOM 892 O O . LEU A 1 116 ? 1.769 2.899 2.583 1.00 89.81 116 LEU A O 1
ATOM 896 N N . PHE A 1 117 ? 3.761 3.868 2.208 1.00 90.25 117 PHE A N 1
ATOM 897 C CA . PHE A 1 117 ? 3.497 4.178 0.805 1.00 90.25 117 PHE A CA 1
ATOM 898 C C . PHE A 1 117 ? 3.298 2.904 -0.030 1.00 90.25 117 PHE A C 1
ATOM 900 O O . PHE A 1 117 ? 2.323 2.807 -0.776 1.00 90.25 117 PHE A O 1
ATOM 907 N N . TYR A 1 118 ? 4.158 1.892 0.125 1.00 90.00 118 TYR A N 1
ATOM 908 C CA . TYR A 1 118 ? 4.032 0.624 -0.605 1.00 90.00 118 TYR A CA 1
ATOM 909 C C . TYR A 1 118 ? 2.769 -0.144 -0.205 1.00 90.00 118 TYR A C 1
ATOM 911 O O . TYR A 1 118 ? 2.072 -0.680 -1.069 1.00 90.00 118 TYR A O 1
ATOM 919 N N . ALA A 1 119 ? 2.419 -0.148 1.084 1.00 88.75 119 ALA A N 1
ATOM 920 C CA . ALA A 1 119 ? 1.176 -0.747 1.566 1.00 88.75 119 ALA A CA 1
ATOM 921 C C . ALA A 1 119 ? -0.066 -0.049 0.981 1.00 88.75 119 ALA A C 1
ATOM 923 O O . ALA A 1 119 ? -1.011 -0.716 0.544 1.00 88.75 119 ALA A O 1
ATOM 924 N N . ALA A 1 120 ? -0.049 1.285 0.886 1.00 91.00 120 ALA A N 1
ATOM 925 C CA . ALA A 1 120 ? -1.118 2.058 0.257 1.00 91.00 120 ALA A CA 1
ATOM 926 C C . ALA A 1 120 ? -1.250 1.751 -1.246 1.00 91.00 120 ALA A C 1
ATOM 928 O O . ALA A 1 120 ? -2.351 1.467 -1.718 1.00 91.00 120 ALA A O 1
ATOM 929 N N . MET A 1 121 ? -0.144 1.732 -1.998 1.00 91.06 121 MET A N 1
ATOM 930 C CA . MET A 1 121 ? -0.158 1.394 -3.432 1.00 91.06 121 MET A CA 1
ATOM 931 C C . MET A 1 121 ? -0.637 -0.043 -3.683 1.00 91.06 121 MET A C 1
ATOM 933 O O . MET A 1 121 ? -1.436 -0.293 -4.590 1.00 91.06 121 MET A O 1
ATOM 937 N N . SER A 1 122 ? -0.227 -0.994 -2.839 1.00 88.12 122 SER A N 1
ATOM 938 C CA . SER A 1 122 ? -0.720 -2.375 -2.897 1.00 88.12 122 SER A CA 1
ATOM 939 C C . SER A 1 122 ? -2.217 -2.472 -2.587 1.00 88.12 122 SER A C 1
ATOM 941 O O . SER A 1 122 ? -2.914 -3.296 -3.182 1.00 88.12 122 SER A O 1
ATOM 943 N N . SER A 1 123 ? -2.731 -1.631 -1.687 1.00 89.62 123 SER A N 1
ATOM 944 C CA . SER A 1 123 ? -4.161 -1.563 -1.363 1.00 89.62 123 SER A CA 1
ATOM 945 C C . SER A 1 123 ? -4.983 -1.047 -2.548 1.00 89.62 123 SER A C 1
ATOM 947 O O . SER A 1 123 ? -5.965 -1.688 -2.923 1.00 89.62 123 SER A O 1
ATOM 949 N N . TYR A 1 124 ? -4.541 0.033 -3.207 1.00 89.81 124 TYR A N 1
ATOM 950 C CA . TYR A 1 124 ? -5.152 0.507 -4.458 1.00 89.81 124 TYR A CA 1
ATOM 951 C C . TYR A 1 124 ? -5.148 -0.586 -5.534 1.00 89.81 124 TYR A C 1
ATOM 953 O O . TYR A 1 124 ? -6.190 -0.894 -6.111 1.00 89.81 124 TYR A O 1
ATOM 961 N N . THR A 1 125 ? -4.003 -1.247 -5.732 1.00 89.25 125 THR A N 1
ATOM 962 C CA . THR A 1 125 ? -3.867 -2.332 -6.718 1.00 89.25 125 THR A CA 1
ATOM 963 C C . THR A 1 125 ? -4.843 -3.473 -6.432 1.00 89.25 125 THR A C 1
ATOM 965 O O . THR A 1 125 ? -5.480 -3.985 -7.347 1.00 89.25 125 THR A O 1
ATOM 968 N N . THR A 1 126 ? -5.029 -3.838 -5.161 1.00 87.06 126 THR A N 1
ATOM 969 C CA . THR A 1 126 ? -5.979 -4.885 -4.748 1.00 87.06 126 THR A CA 1
ATOM 970 C C . THR A 1 126 ? -7.417 -4.550 -5.149 1.00 87.06 126 THR A C 1
ATOM 972 O O . THR A 1 126 ? -8.165 -5.434 -5.555 1.00 87.06 126 THR A O 1
ATOM 975 N N . MET A 1 127 ? -7.811 -3.276 -5.079 1.00 85.81 127 MET A N 1
ATOM 976 C CA . MET A 1 127 ? -9.159 -2.836 -5.457 1.00 85.81 127 MET A CA 1
ATOM 977 C C . MET A 1 127 ? -9.396 -2.833 -6.971 1.00 85.81 127 MET A C 1
ATOM 979 O O . MET A 1 127 ? -10.539 -2.949 -7.419 1.00 85.81 127 MET A O 1
ATOM 983 N N . GLU A 1 128 ? -8.340 -2.651 -7.760 1.00 88.44 128 GLU A N 1
ATOM 984 C CA . GLU A 1 128 ? -8.438 -2.470 -9.210 1.00 88.44 128 GLU A CA 1
ATOM 985 C C . GLU A 1 128 ? -8.121 -3.743 -10.000 1.00 88.44 128 GLU A C 1
ATOM 987 O O . GLU A 1 128 ? -8.671 -3.939 -11.087 1.00 88.44 128 GLU A O 1
ATOM 992 N N . ALA A 1 129 ? -7.292 -4.635 -9.452 1.00 88.56 129 ALA A N 1
ATOM 993 C CA . ALA A 1 129 ? -6.759 -5.791 -10.167 1.00 88.56 129 ALA A CA 1
ATOM 994 C C . ALA A 1 129 ? -7.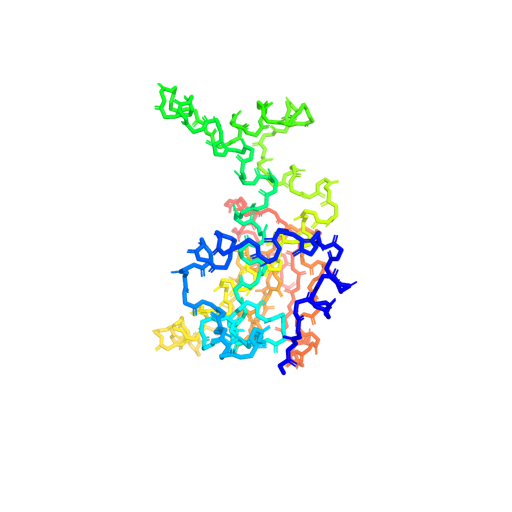850 -6.712 -10.729 1.00 88.56 129 ALA A C 1
ATOM 996 O O . ALA A 1 129 ? -7.753 -7.130 -11.881 1.00 88.56 129 ALA A O 1
ATOM 997 N N . GLU A 1 130 ? -8.923 -6.981 -9.979 1.00 85.06 130 GLU A N 1
ATOM 998 C CA . GLU A 1 130 ? -10.026 -7.816 -10.476 1.00 85.06 130 GLU A CA 1
ATOM 999 C C . GLU A 1 130 ? -10.680 -7.226 -11.731 1.00 85.06 130 GLU A C 1
ATOM 1001 O O . GLU A 1 130 ? -10.988 -7.956 -12.673 1.00 85.06 130 GLU A O 1
ATOM 1006 N N . ARG A 1 131 ? -10.846 -5.899 -11.789 1.00 88.50 131 ARG A N 1
ATOM 1007 C CA . ARG A 1 131 ? -11.421 -5.230 -12.966 1.00 88.50 131 ARG A CA 1
ATOM 1008 C C . ARG A 1 131 ? -10.482 -5.310 -14.162 1.00 88.50 131 ARG A C 1
ATOM 1010 O O . ARG A 1 131 ? -10.944 -5.536 -15.276 1.00 88.50 131 ARG A O 1
ATOM 1017 N N . VAL A 1 132 ? -9.175 -5.168 -13.939 1.00 90.06 132 VAL A N 1
ATOM 1018 C CA . VAL A 1 132 ? -8.166 -5.336 -14.996 1.00 90.06 132 VAL A CA 1
ATOM 1019 C C . VAL A 1 132 ? -8.233 -6.752 -15.573 1.00 90.06 132 VAL A C 1
ATOM 1021 O O . VAL A 1 132 ? -8.312 -6.912 -16.790 1.00 90.06 132 VAL A O 1
ATOM 1024 N N . LEU A 1 133 ? -8.287 -7.773 -14.714 1.00 87.75 133 LEU A N 1
ATOM 1025 C CA . LEU A 1 133 ? -8.365 -9.183 -15.115 1.00 87.75 133 LEU A CA 1
ATOM 1026 C C . LEU A 1 133 ? -9.661 -9.537 -15.860 1.00 87.75 133 LEU A C 1
ATOM 1028 O O . LEU A 1 133 ? -9.666 -10.459 -16.671 1.00 87.75 133 LEU A O 1
ATOM 1032 N N . GLN A 1 134 ? -10.755 -8.815 -15.611 1.00 88.38 134 GLN A N 1
ATOM 1033 C CA . GLN A 1 134 ? -12.024 -9.011 -16.322 1.00 88.38 134 GLN A CA 1
ATOM 1034 C C . GLN A 1 134 ? -12.017 -8.437 -17.743 1.00 88.38 134 GLN A C 1
ATOM 1036 O O . GLN A 1 134 ? -12.750 -8.924 -18.602 1.00 88.38 134 GLN A O 1
ATOM 1041 N N . VAL A 1 135 ? -11.224 -7.392 -17.994 1.00 92.50 135 VAL A N 1
ATOM 1042 C CA . VAL A 1 135 ? -11.222 -6.667 -19.275 1.00 92.50 135 VAL A CA 1
ATOM 1043 C C . VAL A 1 135 ? -10.067 -7.104 -20.174 1.00 92.50 135 VAL A C 1
ATOM 1045 O O . VAL A 1 135 ? -10.203 -7.109 -21.398 1.00 92.50 135 VAL A O 1
ATOM 1048 N N . VAL A 1 136 ? -8.930 -7.485 -19.591 1.00 89.00 136 VAL A N 1
ATOM 1049 C CA . VAL A 1 136 ? -7.714 -7.830 -20.332 1.00 89.00 136 VAL A CA 1
ATOM 1050 C C . VAL A 1 136 ? -7.529 -9.343 -20.373 1.00 89.00 136 VAL A C 1
ATOM 1052 O O . VAL A 1 136 ? -7.356 -9.995 -19.347 1.00 89.00 136 VAL A O 1
ATOM 1055 N N . ASN A 1 137 ? -7.488 -9.911 -21.581 1.00 87.88 137 ASN A N 1
ATOM 1056 C CA . ASN A 1 137 ? -7.128 -11.314 -21.750 1.00 87.88 137 ASN A CA 1
ATOM 1057 C C . ASN A 1 137 ? -5.602 -11.499 -21.747 1.00 87.88 137 ASN A C 1
ATOM 1059 O O . ASN A 1 137 ? -4.941 -11.358 -22.779 1.00 87.88 137 ASN A O 1
ATOM 1063 N N . PHE A 1 138 ? -5.053 -11.890 -20.598 1.00 86.94 138 PHE A N 1
ATOM 1064 C CA . PHE A 1 138 ? -3.621 -12.151 -20.454 1.00 86.94 138 PHE A CA 1
ATOM 1065 C C . PHE A 1 138 ? -3.139 -13.462 -21.101 1.00 86.94 138 PHE A C 1
ATOM 1067 O O . PHE A 1 138 ? -1.932 -13.657 -21.242 1.00 86.94 138 PHE A O 1
ATOM 1074 N N . SER A 1 139 ? -4.038 -14.350 -21.551 1.00 83.75 139 SER A N 1
ATOM 1075 C CA . SER A 1 139 ? -3.657 -15.638 -22.159 1.00 83.75 139 SER A CA 1
ATOM 1076 C C . SER A 1 139 ? -2.959 -15.490 -23.515 1.00 83.75 139 SER A C 1
ATOM 1078 O O . SER A 1 139 ? -2.310 -16.424 -23.980 1.00 83.75 139 SER A O 1
ATOM 1080 N N . ALA A 1 140 ? -3.120 -14.341 -24.176 1.00 84.75 140 ALA A N 1
ATOM 1081 C CA . ALA A 1 140 ? -2.491 -14.049 -25.462 1.00 84.75 140 ALA A CA 1
ATOM 1082 C C . ALA A 1 140 ? -0.998 -13.700 -25.331 1.00 84.75 140 ALA A C 1
ATOM 1084 O O . ALA A 1 140 ? -0.268 -13.725 -26.324 1.00 84.75 140 ALA A O 1
ATOM 1085 N N . TYR A 1 141 ? -0.536 -13.387 -24.119 1.00 85.44 141 TYR A N 1
ATOM 1086 C CA . TYR A 1 141 ? 0.826 -12.939 -23.865 1.00 85.44 141 TYR A CA 1
ATOM 1087 C C . TYR A 1 141 ? 1.636 -14.047 -23.197 1.00 85.44 141 TYR A C 1
ATOM 1089 O O . TYR A 1 141 ? 1.223 -14.644 -22.208 1.00 85.44 141 TYR A O 1
ATOM 1097 N N . LYS A 1 142 ? 2.823 -14.322 -23.746 1.00 79.94 142 LYS A N 1
ATOM 1098 C CA . LYS A 1 142 ? 3.786 -15.267 -23.150 1.00 79.94 142 LYS A CA 1
ATOM 1099 C C . LYS A 1 142 ? 4.544 -14.663 -21.967 1.00 79.94 142 LYS A C 1
ATOM 1101 O O . LYS A 1 142 ? 5.069 -15.392 -21.131 1.00 79.94 142 LYS A O 1
ATOM 1106 N N . THR A 1 143 ? 4.628 -13.338 -21.953 1.00 83.06 143 THR A N 1
ATOM 1107 C CA . THR A 1 143 ? 5.380 -12.548 -20.992 1.00 83.06 143 THR A CA 1
ATOM 1108 C C . THR A 1 143 ? 4.622 -11.252 -20.749 1.00 83.06 143 THR A C 1
ATOM 1110 O O . THR A 1 143 ? 4.246 -10.575 -21.706 1.00 83.06 143 THR A O 1
ATOM 1113 N N . VAL A 1 144 ? 4.457 -10.900 -19.478 1.00 84.94 144 VAL A N 1
ATOM 1114 C CA . VAL A 1 144 ? 3.943 -9.610 -19.015 1.00 84.94 144 VAL A CA 1
ATOM 1115 C C . VAL A 1 144 ? 4.966 -9.036 -18.045 1.00 84.94 144 VAL A C 1
ATOM 1117 O O . VAL A 1 144 ? 5.529 -9.776 -17.235 1.00 84.94 144 VAL A O 1
ATOM 1120 N N . ALA A 1 145 ? 5.218 -7.737 -18.178 1.00 85.00 145 ALA A N 1
ATOM 1121 C CA . ALA A 1 145 ? 6.059 -6.967 -17.278 1.00 85.00 145 ALA A CA 1
ATOM 1122 C C . ALA A 1 145 ? 5.201 -5.890 -16.611 1.00 85.00 145 ALA A C 1
ATOM 1124 O O . ALA A 1 145 ? 4.607 -5.059 -17.300 1.00 85.00 145 ALA A O 1
ATOM 1125 N N . ASP A 1 146 ? 5.137 -5.928 -15.284 1.00 87.00 146 ASP A N 1
ATOM 1126 C CA . ASP A 1 146 ? 4.451 -4.931 -14.464 1.00 87.00 146 ASP A CA 1
ATOM 1127 C C . ASP A 1 146 ? 5.449 -3.834 -14.054 1.00 87.00 146 ASP A C 1
ATOM 1129 O O . ASP A 1 146 ? 6.277 -4.041 -13.163 1.00 87.00 146 ASP A O 1
ATOM 1133 N N . ILE A 1 147 ? 5.446 -2.710 -14.782 1.00 86.38 147 ILE A N 1
ATOM 1134 C CA . ILE A 1 147 ? 6.390 -1.593 -14.602 1.00 86.38 147 ILE A CA 1
ATOM 1135 C C . ILE A 1 147 ? 5.815 -0.620 -13.570 1.00 86.38 147 ILE A C 1
ATOM 1137 O O . ILE A 1 147 ? 4.775 -0.011 -13.811 1.00 86.38 147 ILE A O 1
ATOM 1141 N N . GLY A 1 148 ? 6.517 -0.433 -12.453 1.00 82.81 148 GLY A N 1
ATOM 1142 C CA . GLY A 1 148 ? 5.965 0.252 -11.283 1.00 82.81 148 GLY A CA 1
ATOM 1143 C C . GLY A 1 148 ? 4.970 -0.623 -10.513 1.00 82.81 148 GLY A C 1
ATOM 1144 O O . GLY A 1 148 ? 4.051 -0.100 -9.884 1.00 82.81 148 GLY A O 1
ATOM 1145 N N . GLY A 1 149 ? 5.117 -1.951 -10.600 1.00 80.81 149 GLY A N 1
ATOM 1146 C CA . GLY A 1 149 ? 4.188 -2.930 -10.021 1.00 80.8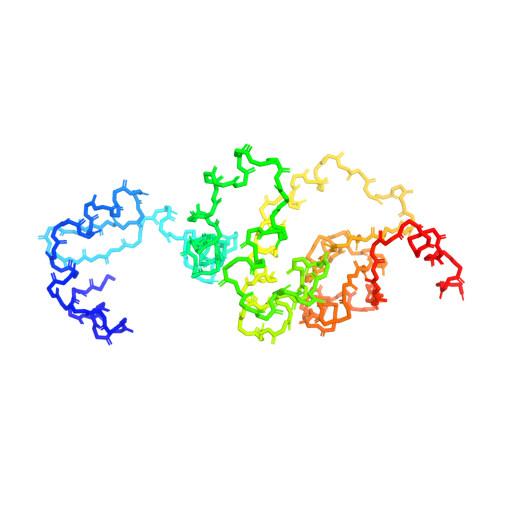1 149 GLY A CA 1
ATOM 1147 C C . GLY A 1 149 ? 4.218 -3.025 -8.491 1.00 80.81 149 GLY A C 1
ATOM 1148 O O . GLY A 1 149 ? 3.507 -3.843 -7.898 1.00 80.81 149 GLY A O 1
ATOM 1149 N N . CYS A 1 150 ? 5.042 -2.212 -7.830 1.00 85.50 150 CYS A N 1
ATOM 1150 C CA . CYS A 1 150 ? 5.172 -2.111 -6.387 1.00 85.50 150 CYS A CA 1
ATOM 1151 C C . CYS A 1 150 ? 5.395 -3.483 -5.724 1.00 85.50 150 CYS A C 1
ATOM 1153 O O . CYS A 1 150 ? 6.299 -4.235 -6.096 1.00 85.50 150 CYS A O 1
ATOM 1155 N N . LEU A 1 151 ? 4.539 -3.855 -4.765 1.00 83.81 151 LEU A N 1
ATOM 1156 C CA . LEU A 1 151 ? 4.600 -5.143 -4.075 1.00 83.81 151 LEU A CA 1
ATOM 1157 C C . LEU A 1 151 ? 4.192 -6.338 -4.956 1.00 83.81 151 LEU A C 1
ATOM 1159 O O . LEU A 1 151 ? 4.087 -7.446 -4.446 1.00 83.81 151 LEU A O 1
ATOM 1163 N N . SER A 1 152 ? 4.024 -6.170 -6.271 1.00 83.38 152 SER A N 1
ATOM 1164 C CA . SER A 1 152 ? 3.831 -7.258 -7.246 1.00 83.38 152 SER A CA 1
ATOM 1165 C C . SER A 1 152 ? 2.446 -7.922 -7.213 1.00 83.38 152 SER A C 1
ATOM 1167 O O . SER A 1 152 ? 2.282 -9.032 -7.715 1.00 83.38 152 SER A O 1
ATOM 1169 N N . TYR A 1 153 ? 1.432 -7.272 -6.633 1.00 87.69 153 TYR A N 1
ATOM 1170 C CA . TYR A 1 153 ? 0.104 -7.872 -6.445 1.00 87.69 153 TYR A CA 1
ATOM 1171 C C . TYR A 1 153 ? -0.565 -8.269 -7.774 1.00 87.69 153 TYR A C 1
ATOM 1173 O O . TYR A 1 153 ? -1.010 -9.407 -7.929 1.00 87.69 153 TYR A O 1
ATOM 1181 N N . LEU A 1 154 ? -0.596 -7.357 -8.754 1.00 87.94 154 LEU A N 1
ATOM 1182 C CA . LEU A 1 154 ? -1.238 -7.599 -10.049 1.00 87.94 154 LEU A CA 1
ATOM 1183 C C . LEU A 1 154 ? -0.544 -8.731 -10.815 1.00 87.94 154 LEU A C 1
ATOM 1185 O O . LEU A 1 154 ? -1.207 -9.669 -11.263 1.00 87.94 154 LEU A O 1
ATOM 1189 N N . VAL A 1 155 ? 0.788 -8.692 -10.914 1.00 87.31 155 VAL A N 1
ATOM 1190 C CA . VAL A 1 155 ? 1.536 -9.756 -11.596 1.00 87.31 155 VAL A CA 1
ATOM 1191 C C . VAL A 1 155 ? 1.378 -11.118 -10.908 1.00 87.31 155 VAL A C 1
ATOM 1193 O O . VAL A 1 155 ? 1.323 -12.136 -11.596 1.00 87.31 155 VAL A O 1
ATOM 1196 N N . CYS A 1 156 ? 1.226 -11.157 -9.577 1.00 86.56 156 CYS A N 1
ATOM 1197 C CA . CYS A 1 156 ? 0.976 -12.401 -8.845 1.00 86.56 156 CYS A CA 1
ATOM 1198 C C . CYS A 1 156 ? -0.387 -13.010 -9.193 1.00 86.56 156 CYS A C 1
ATOM 1200 O O . CYS A 1 156 ? -0.487 -14.230 -9.316 1.00 86.56 156 CYS A O 1
ATOM 1202 N N . LEU A 1 157 ? -1.419 -12.183 -9.399 1.00 84.94 157 LEU A N 1
ATOM 1203 C CA . LEU A 1 157 ? -2.741 -12.653 -9.827 1.00 84.94 157 LEU A CA 1
ATOM 1204 C C . LEU A 1 157 ? -2.751 -13.158 -11.271 1.00 84.94 157 LEU A C 1
ATOM 1206 O O . LEU A 1 157 ? -3.388 -14.167 -11.567 1.00 84.94 157 LEU A O 1
ATOM 1210 N N . ILE A 1 158 ? -2.036 -12.477 -12.168 1.00 84.38 158 ILE A N 1
ATOM 1211 C CA . ILE A 1 158 ? -1.862 -12.928 -13.557 1.00 84.38 158 ILE A CA 1
ATOM 1212 C C . ILE A 1 158 ? -0.975 -14.189 -13.597 1.00 84.38 158 ILE A C 1
ATOM 1214 O O . ILE A 1 158 ? -1.105 -15.028 -14.491 1.00 84.38 158 ILE A O 1
ATOM 1218 N N . ALA A 1 159 ? -0.089 -14.329 -12.606 1.00 69.69 159 ALA A N 1
ATOM 1219 C CA . ALA A 1 159 ? 0.914 -15.373 -12.460 1.00 69.69 159 ALA A CA 1
ATOM 1220 C C . ALA A 1 159 ? 1.854 -15.481 -13.677 1.00 69.69 159 ALA A C 1
ATOM 1222 O O . ALA A 1 159 ? 2.133 -16.575 -14.185 1.00 69.69 159 ALA A O 1
ATOM 1223 N N . GLN A 1 160 ? 2.307 -14.316 -14.152 1.00 64.88 160 GLN A N 1
ATOM 1224 C CA . GLN A 1 160 ? 3.208 -14.148 -15.295 1.00 64.88 160 GLN A CA 1
ATOM 1225 C C . GLN A 1 160 ? 4.512 -13.425 -14.912 1.00 64.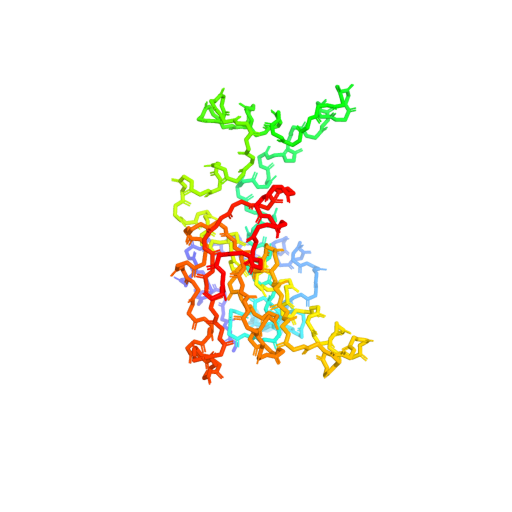88 160 GLN A C 1
ATOM 1227 O O . GLN A 1 160 ? 4.699 -13.009 -13.779 1.00 64.88 160 GLN A O 1
ATOM 1232 N N . ARG A 1 161 ? 5.451 -13.357 -15.863 1.00 66.12 161 ARG A N 1
ATOM 1233 C CA . ARG A 1 161 ? 6.890 -13.479 -15.591 1.00 66.12 161 ARG A CA 1
ATOM 1234 C C . ARG A 1 161 ? 7.609 -12.371 -14.828 1.00 66.12 161 ARG A C 1
ATOM 1236 O O . ARG A 1 161 ? 8.545 -12.734 -14.132 1.00 66.12 161 ARG A O 1
ATOM 1243 N N . TYR A 1 162 ? 7.268 -11.085 -14.945 1.00 68.88 162 TYR A N 1
ATOM 1244 C CA . TYR A 1 162 ? 8.157 -10.032 -14.421 1.00 68.88 162 TYR A CA 1
ATOM 1245 C C . TYR A 1 162 ? 7.428 -8.907 -13.687 1.00 68.88 162 TYR A C 1
ATOM 1247 O O . TYR A 1 162 ? 6.413 -8.393 -14.159 1.00 68.88 162 TYR A O 1
ATOM 1255 N N . VAL A 1 163 ? 8.020 -8.455 -12.583 1.00 75.06 163 VAL A N 1
ATOM 1256 C CA . VAL A 1 163 ? 7.725 -7.168 -11.938 1.00 75.06 163 VAL A CA 1
ATOM 1257 C C . VAL A 1 163 ? 8.980 -6.309 -11.952 1.00 75.06 163 VAL A C 1
ATOM 1259 O O . VAL A 1 163 ? 10.057 -6.779 -11.586 1.00 75.06 163 VAL A O 1
ATOM 1262 N N . MET A 1 164 ? 8.846 -5.054 -12.373 1.00 73.94 164 MET A N 1
ATOM 1263 C CA . MET A 1 164 ? 9.937 -4.086 -12.380 1.00 73.94 164 MET A CA 1
ATOM 1264 C C . MET A 1 164 ? 9.564 -2.872 -11.538 1.00 73.94 164 MET A C 1
ATOM 1266 O O . MET A 1 164 ? 8.553 -2.226 -11.794 1.00 73.94 164 MET A O 1
ATOM 1270 N N . ASP A 1 165 ? 10.399 -2.542 -10.561 1.00 80.38 165 ASP A N 1
ATOM 1271 C CA . ASP A 1 165 ? 10.248 -1.357 -9.712 1.00 80.38 165 ASP A CA 1
ATOM 1272 C C . ASP A 1 165 ? 11.616 -0.956 -9.129 1.00 80.38 165 ASP A C 1
ATOM 1274 O O . ASP A 1 165 ? 12.632 -1.612 -9.394 1.00 80.38 165 ASP A O 1
ATOM 1278 N N . LEU A 1 166 ? 11.660 0.106 -8.322 1.00 77.69 166 LEU A N 1
ATOM 1279 C CA . LEU A 1 166 ? 12.852 0.487 -7.568 1.00 77.69 166 LEU A CA 1
ATOM 1280 C C . LEU A 1 166 ? 13.352 -0.696 -6.734 1.00 77.69 166 LEU A C 1
ATOM 1282 O O . LEU A 1 166 ? 12.573 -1.520 -6.248 1.00 77.69 166 LEU A O 1
ATOM 1286 N N . LYS A 1 167 ? 14.673 -0.772 -6.552 1.00 81.88 167 LYS A N 1
ATOM 1287 C CA . LYS A 1 167 ? 15.331 -1.915 -5.909 1.00 81.88 167 LYS A CA 1
ATOM 1288 C C . LYS A 1 167 ? 14.728 -2.224 -4.541 1.00 81.88 167 LYS A C 1
ATOM 1290 O O . LYS A 1 167 ? 14.363 -3.362 -4.266 1.00 81.88 167 LYS A O 1
ATOM 1295 N N . GLU A 1 168 ? 14.570 -1.195 -3.723 1.00 81.69 168 GLU A N 1
ATOM 1296 C CA . GLU A 1 168 ? 14.044 -1.299 -2.366 1.00 81.69 168 GLU A CA 1
ATOM 1297 C C . GLU A 1 168 ? 12.590 -1.794 -2.354 1.00 81.69 168 GLU A C 1
ATOM 1299 O O . GLU A 1 168 ? 12.172 -2.464 -1.414 1.00 81.69 168 GLU A O 1
ATOM 1304 N N . VAL A 1 169 ? 11.824 -1.498 -3.408 1.00 80.75 169 VAL A N 1
ATOM 1305 C CA . VAL A 1 169 ? 10.423 -1.904 -3.559 1.00 80.75 169 VAL A CA 1
ATOM 1306 C C . VAL A 1 169 ? 10.339 -3.384 -3.914 1.00 80.75 169 VAL A C 1
ATOM 1308 O O . VAL A 1 169 ? 9.703 -4.151 -3.188 1.00 80.75 169 VAL A O 1
ATOM 1311 N N . VAL A 1 170 ? 11.012 -3.811 -4.988 1.00 83.19 170 VAL A N 1
ATOM 1312 C CA . VAL A 1 170 ? 10.942 -5.209 -5.449 1.00 83.19 170 VAL A CA 1
ATOM 1313 C C . VAL A 1 170 ? 11.539 -6.179 -4.430 1.00 83.19 170 VAL A C 1
ATOM 1315 O O . VAL A 1 170 ? 10.989 -7.262 -4.226 1.00 83.19 170 VAL A O 1
ATOM 1318 N N . GLU A 1 171 ? 12.611 -5.785 -3.736 1.00 84.12 171 GLU A N 1
ATOM 1319 C CA . GLU A 1 171 ? 13.226 -6.588 -2.671 1.00 84.12 171 GLU A CA 1
ATOM 1320 C 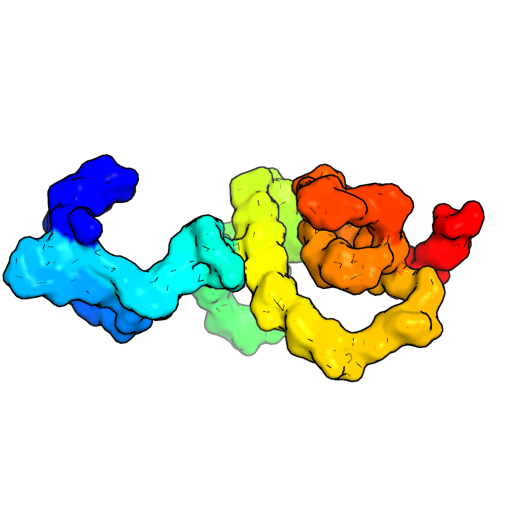C . GLU A 1 171 ? 12.322 -6.706 -1.436 1.00 84.12 171 GLU A C 1
ATOM 1322 O O . GLU A 1 171 ? 12.370 -7.719 -0.739 1.00 84.12 171 GLU A O 1
ATOM 1327 N N . SER A 1 172 ? 11.462 -5.714 -1.180 1.00 83.12 172 SER A N 1
ATOM 1328 C CA . SER A 1 172 ? 10.544 -5.726 -0.034 1.00 83.12 172 SER A CA 1
ATOM 1329 C C . SER A 1 172 ? 9.304 -6.604 -0.228 1.00 83.12 172 SER A C 1
ATOM 1331 O O . SER A 1 172 ? 8.634 -6.917 0.756 1.00 83.12 172 SER A O 1
ATOM 1333 N N . SER A 1 173 ? 8.975 -7.007 -1.462 1.00 84.31 173 SER A N 1
ATOM 1334 C CA . SER A 1 173 ? 7.731 -7.730 -1.742 1.00 84.31 173 SER A CA 1
ATOM 1335 C C . SER A 1 173 ? 7.769 -9.183 -1.251 1.00 84.31 173 SER A C 1
ATOM 1337 O O . SER A 1 173 ? 8.573 -9.969 -1.755 1.00 84.31 173 SER A O 1
ATOM 1339 N N . PRO A 1 174 ? 6.848 -9.601 -0.359 1.00 85.31 174 PRO A N 1
ATOM 1340 C CA . PRO A 1 174 ? 6.672 -11.002 0.014 1.00 85.31 174 PRO A CA 1
ATOM 1341 C C . PRO A 1 174 ? 5.554 -11.694 -0.791 1.00 85.31 174 PRO A C 1
ATOM 1343 O O . PRO A 1 174 ? 5.108 -12.782 -0.419 1.00 85.31 174 PRO A O 1
ATOM 1346 N N . LEU A 1 175 ? 4.963 -11.014 -1.785 1.00 85.81 175 LEU A N 1
ATOM 1347 C CA . LEU A 1 175 ? 3.730 -11.482 -2.421 1.00 85.81 175 LEU A CA 1
ATOM 1348 C C . LEU A 1 175 ? 3.941 -12.689 -3.339 1.00 85.81 175 LEU A C 1
ATOM 1350 O O . LEU A 1 175 ? 3.144 -13.619 -3.219 1.00 85.81 175 LEU A O 1
ATOM 1354 N N . PRO A 1 176 ? 4.988 -12.768 -4.182 1.00 87.88 176 PRO A N 1
ATOM 1355 C CA . PRO A 1 176 ? 5.198 -13.953 -5.014 1.00 87.88 176 PRO A CA 1
ATOM 1356 C C . PRO A 1 176 ? 5.278 -15.252 -4.206 1.00 87.88 176 PRO A C 1
ATOM 1358 O O . PRO A 1 176 ? 4.715 -16.273 -4.601 1.00 87.88 176 PRO A O 1
ATOM 1361 N N . GLU A 1 177 ? 5.904 -15.207 -3.032 1.00 89.62 177 GLU A N 1
ATOM 1362 C CA . GLU A 1 177 ? 6.003 -16.333 -2.108 1.00 89.62 177 GLU A CA 1
ATOM 1363 C C . GLU A 1 177 ? 4.637 -16.667 -1.491 1.00 89.62 177 GLU A C 1
ATOM 1365 O O . GLU A 1 177 ? 4.225 -17.827 -1.495 1.00 89.62 177 GLU A O 1
ATOM 1370 N N . LYS A 1 178 ? 3.890 -15.658 -1.020 1.00 87.44 178 LYS A N 1
ATOM 1371 C CA . LYS A 1 178 ? 2.544 -15.844 -0.441 1.00 87.44 178 LYS A CA 1
ATOM 1372 C C . LYS A 1 178 ? 1.525 -16.393 -1.439 1.00 87.44 178 LYS A C 1
ATOM 1374 O O . LYS A 1 178 ? 0.639 -17.145 -1.044 1.00 87.44 178 LYS A O 1
ATOM 1379 N N . PHE A 1 179 ? 1.645 -16.020 -2.709 1.00 86.25 179 PHE A N 1
ATOM 1380 C CA . PHE A 1 179 ? 0.781 -16.498 -3.788 1.00 86.25 179 PHE A CA 1
ATOM 1381 C C . PHE A 1 179 ? 1.246 -17.842 -4.372 1.00 86.25 179 PHE A C 1
ATOM 1383 O O . PHE A 1 179 ? 0.534 -18.422 -5.189 1.00 86.25 179 PHE A O 1
ATOM 1390 N N . GLY A 1 180 ? 2.414 -18.360 -3.966 1.00 88.31 180 GLY A N 1
ATOM 1391 C CA . GLY A 1 180 ? 2.963 -19.612 -4.495 1.00 88.31 180 GLY A CA 1
ATOM 1392 C C . GLY A 1 180 ? 3.369 -19.516 -5.968 1.00 88.31 180 GLY A C 1
ATOM 1393 O O . GLY A 1 180 ? 3.215 -20.480 -6.714 1.00 88.31 180 GLY A O 1
ATOM 1394 N N . VAL A 1 181 ? 3.830 -18.340 -6.400 1.00 89.69 181 VAL A N 1
ATOM 1395 C CA . VAL A 1 181 ? 4.210 -18.035 -7.792 1.00 89.69 181 VAL A CA 1
ATOM 1396 C C . VAL A 1 181 ? 5.631 -17.487 -7.914 1.00 89.69 181 VAL A C 1
ATOM 1398 O O . VAL A 1 181 ? 5.996 -16.948 -8.954 1.00 89.69 181 VAL A O 1
ATOM 1401 N N . ALA A 1 182 ? 6.442 -17.606 -6.861 1.00 87.44 182 ALA A N 1
ATOM 1402 C CA . ALA A 1 182 ? 7.818 -17.109 -6.835 1.00 87.44 182 ALA A CA 1
ATOM 1403 C C . ALA A 1 182 ? 8.715 -17.736 -7.922 1.00 87.44 182 ALA A C 1
ATOM 1405 O O . ALA A 1 182 ? 9.656 -17.103 -8.380 1.00 87.44 182 ALA A O 1
ATOM 1406 N N . ASP A 1 183 ? 8.404 -18.950 -8.378 1.00 86.75 183 ASP A N 1
ATOM 1407 C CA . ASP A 1 183 ? 9.065 -19.625 -9.502 1.00 86.75 183 ASP A CA 1
ATOM 1408 C C . ASP A 1 183 ? 8.674 -19.052 -10.877 1.00 86.75 183 ASP A C 1
ATOM 1410 O O . ASP A 1 183 ? 9.328 -19.324 -11.884 1.00 86.75 183 ASP A O 1
ATOM 1414 N N . ARG A 1 184 ? 7.596 -18.265 -10.924 1.00 84.00 184 ARG A N 1
ATOM 1415 C CA . ARG A 1 184 ? 7.014 -17.688 -12.140 1.00 84.00 184 ARG A CA 1
ATOM 1416 C C . ARG A 1 184 ? 7.065 -16.170 -12.184 1.00 84.00 184 ARG A C 1
ATOM 1418 O O . ARG A 1 184 ? 6.673 -15.634 -13.211 1.00 84.00 184 ARG A O 1
ATOM 1425 N N . VAL A 1 185 ? 7.508 -15.498 -11.124 1.00 86.19 185 VAL A N 1
ATOM 1426 C CA . VAL A 1 185 ? 7.618 -14.036 -11.046 1.00 86.19 185 VAL A CA 1
ATOM 1427 C C . VAL A 1 185 ? 9.058 -13.665 -10.718 1.00 86.19 185 VAL A C 1
ATOM 1429 O O . VAL A 1 185 ? 9.539 -13.894 -9.612 1.00 86.19 185 VAL A O 1
ATOM 1432 N N . GLU A 1 186 ? 9.731 -13.043 -11.672 1.00 85.69 186 GLU A N 1
ATOM 1433 C CA . GLU A 1 186 ? 11.059 -12.476 -11.514 1.00 85.69 186 GLU A CA 1
ATOM 1434 C C . GLU A 1 186 ? 10.964 -10.988 -11.146 1.00 85.69 186 GLU A C 1
ATOM 1436 O O . GLU A 1 186 ? 10.244 -10.199 -11.765 1.00 85.69 186 GLU A O 1
ATOM 1441 N N . LYS A 1 187 ? 11.702 -10.618 -10.097 1.00 86.19 187 LYS A N 1
ATOM 1442 C CA . LYS A 1 187 ? 11.808 -9.259 -9.559 1.00 86.19 187 LYS A CA 1
ATOM 1443 C C . LYS A 1 187 ? 12.994 -8.553 -10.217 1.00 86.19 187 LYS A C 1
ATOM 1445 O O . LYS A 1 187 ? 14.139 -8.918 -9.961 1.00 86.19 187 LYS A O 1
ATOM 1450 N N . VAL A 1 188 ? 12.731 -7.534 -11.030 1.00 85.50 188 VAL A N 1
ATOM 1451 C CA . VAL A 1 188 ? 13.758 -6.785 -11.768 1.00 85.50 188 VAL A CA 1
ATOM 1452 C C . VAL A 1 188 ? 13.919 -5.385 -11.160 1.00 85.50 188 VAL A C 1
ATOM 1454 O O . VAL A 1 188 ? 13.040 -4.543 -11.335 1.00 85.50 188 VAL A O 1
ATOM 1457 N N . PRO A 1 189 ? 15.020 -5.088 -10.445 1.00 84.12 189 PRO A N 1
ATOM 1458 C CA . PRO A 1 189 ? 15.244 -3.754 -9.897 1.00 84.12 189 PRO A CA 1
ATOM 1459 C C . PRO A 1 189 ? 15.624 -2.751 -11.000 1.00 84.12 189 PRO A C 1
ATOM 1461 O O . PRO A 1 189 ? 16.541 -2.998 -11.788 1.00 84.12 189 PRO A O 1
ATOM 1464 N N . GLY A 1 190 ? 14.984 -1.581 -11.038 1.00 79.62 190 GLY A N 1
ATOM 1465 C CA . GLY A 1 190 ? 15.345 -0.516 -11.978 1.00 79.62 190 GLY A CA 1
ATOM 1466 C C . GLY A 1 190 ? 14.408 0.693 -11.981 1.00 79.62 190 GLY A C 1
ATOM 1467 O O . GLY A 1 190 ? 13.385 0.711 -11.308 1.00 79.62 190 GLY A O 1
ATOM 1468 N N . ASP A 1 191 ? 14.774 1.721 -12.753 1.00 76.31 191 ASP A N 1
ATOM 1469 C CA . ASP A 1 191 ? 13.896 2.862 -13.030 1.00 76.31 191 ASP A CA 1
ATOM 1470 C C . ASP A 1 191 ? 13.039 2.621 -14.284 1.00 76.31 191 ASP A C 1
ATOM 1472 O O . ASP A 1 191 ? 13.398 1.844 -15.169 1.00 76.31 191 ASP A O 1
ATOM 1476 N N . SER A 1 192 ? 11.906 3.315 -14.376 1.00 71.19 192 SER A N 1
ATOM 1477 C CA . SER A 1 192 ? 10.974 3.208 -15.501 1.00 71.19 192 SER A CA 1
ATOM 1478 C C . SER A 1 192 ? 11.358 4.098 -16.692 1.00 71.19 192 SER A C 1
ATOM 1480 O O . SER A 1 192 ? 10.480 4.494 -17.466 1.00 71.19 192 SER A O 1
ATOM 1482 N N . SER A 1 193 ? 12.629 4.498 -16.833 1.00 70.19 193 SER A N 1
ATOM 1483 C CA . SER A 1 193 ? 13.041 5.300 -17.986 1.00 70.19 193 SER A CA 1
ATOM 1484 C C . SER A 1 193 ? 12.827 4.509 -19.287 1.00 70.19 193 SER A C 1
ATOM 1486 O O . SER A 1 193 ? 13.048 3.293 -19.314 1.00 70.19 193 SER A O 1
ATOM 1488 N N . PRO A 1 194 ? 12.419 5.165 -20.392 1.00 65.56 194 PRO A N 1
ATOM 1489 C CA . PRO A 1 194 ? 12.141 4.474 -21.652 1.00 65.56 194 PRO A CA 1
ATOM 1490 C C . PRO A 1 194 ? 13.309 3.612 -22.149 1.00 65.56 194 PRO A C 1
ATOM 1492 O O . PRO A 1 194 ? 13.095 2.530 -22.687 1.00 65.56 194 PRO A O 1
ATOM 1495 N N . GLU A 1 195 ? 14.545 4.062 -21.928 1.00 61.75 195 GLU A N 1
ATOM 1496 C CA . GLU A 1 195 ? 15.765 3.345 -22.311 1.00 61.75 195 GLU A CA 1
ATOM 1497 C C . GLU A 1 195 ? 15.902 2.001 -21.582 1.00 61.75 195 GLU A C 1
ATOM 1499 O O . GLU A 1 195 ? 16.234 0.992 -22.205 1.00 61.75 195 GLU A O 1
ATOM 1504 N N . ARG A 1 196 ? 15.592 1.959 -20.279 1.00 64.19 196 ARG A N 1
ATOM 1505 C CA . ARG A 1 196 ? 15.662 0.729 -19.478 1.00 64.19 196 ARG A CA 1
ATOM 1506 C C . ARG A 1 196 ? 14.487 -0.203 -19.726 1.00 64.19 196 ARG A C 1
ATOM 1508 O O . ARG A 1 196 ? 14.690 -1.411 -19.824 1.00 64.19 196 ARG A O 1
ATOM 1515 N N . VAL A 1 197 ? 13.286 0.343 -19.902 1.00 60.66 197 VAL A N 1
ATOM 1516 C CA . VAL A 1 197 ? 12.094 -0.447 -20.249 1.00 60.66 197 VAL A CA 1
ATOM 1517 C C . VAL A 1 197 ? 12.287 -1.160 -21.592 1.00 60.66 197 VAL A C 1
ATOM 1519 O O . VAL A 1 197 ? 12.011 -2.352 -21.705 1.00 60.66 197 VAL A O 1
ATOM 1522 N N . CYS A 1 198 ? 12.837 -0.475 -22.598 1.00 55.31 198 CYS A N 1
ATOM 1523 C CA . CYS A 1 198 ? 13.142 -1.072 -23.903 1.00 55.31 198 CYS A CA 1
ATOM 1524 C C . CYS A 1 198 ? 14.241 -2.144 -23.850 1.00 55.31 198 CYS A C 1
ATOM 1526 O O . CYS A 1 198 ? 14.322 -2.977 -24.752 1.00 55.31 198 CYS A O 1
ATOM 1528 N N . ALA A 1 199 ? 15.082 -2.139 -22.815 1.00 56.88 199 ALA A N 1
ATOM 1529 C CA . ALA A 1 199 ? 16.172 -3.091 -22.651 1.00 56.88 199 ALA A CA 1
ATOM 1530 C C . ALA A 1 199 ? 15.790 -4.340 -21.835 1.00 56.88 199 ALA A C 1
ATOM 1532 O O . ALA A 1 199 ? 16.537 -5.316 -21.863 1.00 56.88 199 ALA A O 1
ATOM 1533 N N . LEU A 1 200 ? 14.619 -4.368 -21.180 1.00 58.88 200 LEU A N 1
ATOM 1534 C CA . LEU A 1 200 ? 14.099 -5.548 -20.467 1.00 58.88 200 LEU A CA 1
ATOM 1535 C C . LEU A 1 200 ? 14.199 -6.852 -21.291 1.00 58.88 200 LEU A C 1
ATOM 1537 O O . LEU A 1 200 ? 14.708 -7.834 -20.759 1.00 58.88 200 LEU A O 1
ATOM 1541 N N . PRO A 1 201 ? 13.828 -6.900 -22.589 1.00 55.38 201 PRO A N 1
ATOM 1542 C CA . PRO A 1 201 ? 13.956 -8.125 -23.383 1.00 55.38 201 PRO A CA 1
ATOM 1543 C C . PRO A 1 201 ? 15.407 -8.567 -23.633 1.00 55.38 201 PRO A C 1
ATOM 1545 O O . PRO A 1 201 ? 15.631 -9.731 -23.941 1.00 55.38 201 PRO A O 1
ATOM 1548 N N . MET A 1 202 ? 16.383 -7.653 -23.537 1.00 52.44 202 MET A N 1
ATOM 1549 C CA . MET A 1 202 ? 17.811 -7.934 -23.754 1.00 52.44 202 MET A CA 1
ATOM 1550 C C . MET A 1 202 ? 18.536 -8.398 -22.486 1.00 52.44 202 MET A C 1
ATOM 1552 O O . MET A 1 202 ? 19.580 -9.030 -22.594 1.00 52.44 202 MET A O 1
ATOM 1556 N N . PHE A 1 203 ? 18.010 -8.088 -21.298 1.00 46.28 203 PHE A N 1
ATOM 1557 C CA . PHE A 1 203 ? 18.600 -8.507 -20.020 1.00 46.28 203 PHE A CA 1
ATOM 1558 C C . PHE A 1 203 ? 18.040 -9.833 -19.488 1.00 46.28 203 PHE A C 1
ATOM 1560 O O . PHE A 1 203 ? 18.601 -10.390 -18.551 1.00 46.28 203 PHE A O 1
ATOM 1567 N N . LEU A 1 204 ? 16.950 -10.325 -20.083 1.00 50.00 204 LEU A N 1
ATOM 1568 C CA . LEU A 1 204 ? 16.160 -11.464 -19.600 1.00 50.00 204 LEU A CA 1
ATOM 1569 C C . LEU A 1 204 ? 16.211 -12.678 -20.554 1.00 50.00 204 LEU A C 1
ATOM 1571 O O . LEU A 1 204 ? 15.319 -13.528 -20.519 1.00 50.00 204 LEU A O 1
ATOM 1575 N N . SER A 1 205 ? 17.219 -12.726 -21.439 1.00 42.09 205 SER A N 1
ATOM 1576 C CA . SER A 1 205 ? 17.472 -13.811 -22.404 1.00 42.09 205 SER A CA 1
ATOM 1577 C C . SER A 1 205 ? 18.345 -14.924 -21.842 1.00 42.09 205 SER A C 1
ATOM 1579 O O . SER A 1 205 ? 19.439 -14.575 -21.341 1.00 42.09 205 SER A O 1
#

Secondary structure (DSSP, 8-state):
-EEHHHHHHHH---HHHHH-HHHHHHTTTT-EEE-TTSEEEE-HHHHTT-TTSSS--HHHHHHHSSHHHHHHHHTHHHHHHHT--HHHHHHHH-GGGGG-S-HHHHHHTSHHHHHHHHHHHHHHHHHHHHHHHHH--GGG-S--EEET-TT-HHHHHHT-SEEEE-HHHHHH--HHHHTT-TTT-EEEE----HHHHHHHHHH--

Organism: NCBI:txid388810

Foldseek 3Di:
DDALVRVCVVPVDDSVCLVPPCNVVVVVPQQWDADPVRDIDGDPNVVLLDPPDQLHCVLVCCLCVPPQNVQLVVCVVVCVVVVDDSLVSVVVSPVVSVPDPDPVVVQVVDPVSVVSVLSNVVSVCRVCLVVVPVPDDCPVDQADEAECCFLVNNCLVSLAEEYEDAPVRLVPHPRCVVSVSVVHYDYHHDHPPPVVVVCVVVVPD

pLDDT: mean 78.5, std 10.98, range [42.09, 92.5]

Sequence (205 aa):
MASNADVAAQTGALLQLIHSRWLVQSLHADTVVESECQKFSLSAKGLLLYKDTVPSLRDVLLCEEGPLCRTLWNHLPKVVKTGSSKVTAMEHAFPEASTTKNAFDIITKDKERSELFYAAMSSYTTMEAERVLQVVNFSAYKTVADIGGCLSYLVCLIAQRYVMDLKEVVESSPLPEKFGVADRVEKVPGDSSPERVCALPMFLS

InterPro domains:
  IPR001077 O-methyltransferase, C-terminal domain [PF00891] (73-192)
  IPR016461 O-methyltransferase-like [PS51683] (1-205)
  IPR029063 S-adenosyl-L-methionine-dependent methyltransferase superfamily [G3DSA:3.40.50.150] (51-198)
  IPR029063 S-adenosyl-L-methionine-dependent methyltransferase superfamily [SSF53335] (56-191)

Radius of gyration: 21.04 Å; chains: 1; bounding box: 46×50×54 Å